Protein AF-A0A8S4GGP5-F1 (afdb_monomer_lite)

pLDDT: mean 79.77, std 17.56, range [39.66, 96.06]

Structure (mmCIF, N/CA/C/O backbone):
data_AF-A0A8S4GGP5-F1
#
_entry.id   AF-A0A8S4GGP5-F1
#
loop_
_atom_site.group_PDB
_atom_site.id
_atom_site.type_symbol
_atom_site.label_atom_id
_atom_site.label_alt_id
_atom_site.label_comp_id
_atom_site.label_asym_id
_atom_site.label_entity_id
_atom_site.label_seq_id
_atom_site.pdbx_PDB_ins_code
_atom_site.Cartn_x
_atom_site.Cartn_y
_atom_site.Cartn_z
_atom_site.occupancy
_atom_site.B_iso_or_equiv
_atom_site.auth_seq_id
_atom_site.auth_comp_id
_atom_site.auth_asym_id
_atom_site.auth_atom_id
_atom_site.pdbx_PDB_model_num
ATOM 1 N N . VAL A 1 1 ? 5.590 13.255 13.746 1.00 53.84 1 VAL A N 1
ATOM 2 C CA . VAL A 1 1 ? 5.238 13.655 12.352 1.00 53.84 1 VAL A CA 1
ATOM 3 C C . VAL A 1 1 ? 6.214 13.129 11.286 1.00 53.84 1 VAL A C 1
ATOM 5 O O . VAL A 1 1 ? 5.769 12.864 10.169 1.00 53.84 1 VAL A O 1
ATOM 8 N N . ALA A 1 2 ? 7.505 12.934 11.601 1.00 72.88 2 ALA A N 1
ATOM 9 C CA . ALA A 1 2 ? 8.509 12.373 10.678 1.00 72.88 2 ALA A CA 1
ATOM 10 C C . ALA A 1 2 ? 8.428 10.843 10.472 1.00 72.88 2 ALA A C 1
ATOM 12 O O . ALA A 1 2 ? 9.103 10.301 9.606 1.00 72.88 2 ALA A O 1
ATOM 13 N N . SER A 1 3 ? 7.599 10.141 11.247 1.00 81.06 3 SER A N 1
ATOM 14 C CA . SER A 1 3 ? 7.448 8.681 11.186 1.00 81.06 3 SER A CA 1
ATOM 15 C C . SER A 1 3 ? 6.669 8.170 9.967 1.00 81.06 3 SER A C 1
ATOM 17 O O . SER A 1 3 ? 6.687 6.972 9.709 1.00 81.06 3 SER A O 1
ATOM 19 N N . LEU A 1 4 ? 5.981 9.045 9.220 1.00 84.19 4 LEU A N 1
ATOM 20 C CA . LEU A 1 4 ? 5.123 8.664 8.094 1.00 84.19 4 LEU A CA 1
ATOM 21 C C . LEU A 1 4 ? 5.555 9.346 6.799 1.00 84.19 4 LEU A C 1
ATOM 23 O O . LEU A 1 4 ? 5.782 10.560 6.765 1.00 84.19 4 LEU A O 1
ATOM 27 N N . THR A 1 5 ? 5.576 8.567 5.719 1.00 86.62 5 THR A N 1
ATOM 28 C CA . THR A 1 5 ? 5.832 9.070 4.366 1.00 86.62 5 THR A CA 1
ATOM 29 C C . THR A 1 5 ? 4.664 9.923 3.855 1.00 86.62 5 THR A C 1
ATOM 31 O O . THR A 1 5 ? 3.535 9.834 4.347 1.00 86.62 5 THR A O 1
ATOM 34 N N . LYS A 1 6 ? 4.918 10.755 2.835 1.00 87.75 6 LYS A N 1
ATOM 35 C CA . LYS A 1 6 ? 3.873 11.577 2.198 1.00 87.75 6 LYS A CA 1
ATOM 36 C C . LYS A 1 6 ? 2.748 10.717 1.601 1.00 87.75 6 LYS A C 1
ATOM 38 O O . LYS A 1 6 ? 1.581 11.073 1.743 1.00 87.75 6 LYS A O 1
ATOM 43 N N . SER A 1 7 ? 3.083 9.574 0.995 1.00 86.31 7 SER A N 1
ATOM 44 C CA . SER A 1 7 ? 2.094 8.648 0.429 1.00 86.31 7 SER A CA 1
ATOM 45 C C . SER A 1 7 ? 1.208 8.036 1.514 1.00 86.31 7 SER A C 1
ATOM 47 O O . SER A 1 7 ? -0.014 8.063 1.377 1.00 86.31 7 SER A O 1
ATOM 49 N N . THR A 1 8 ? 1.786 7.587 2.635 1.00 88.00 8 THR A N 1
ATOM 50 C CA . THR A 1 8 ? 1.011 7.052 3.768 1.00 88.00 8 THR A CA 1
ATOM 51 C C . THR A 1 8 ? 0.068 8.102 4.355 1.00 88.00 8 THR A C 1
ATOM 53 O O . THR A 1 8 ? -1.092 7.801 4.616 1.00 88.00 8 THR A O 1
ATOM 56 N N . LYS A 1 9 ? 0.520 9.357 4.506 1.00 89.69 9 LYS A N 1
ATOM 57 C CA . LYS A 1 9 ? -0.342 10.459 4.973 1.00 89.69 9 LYS A CA 1
ATOM 58 C C . LYS A 1 9 ? -1.534 10.682 4.042 1.00 89.69 9 LYS A C 1
ATOM 60 O O . LYS A 1 9 ? -2.653 10.828 4.518 1.00 89.69 9 LYS A O 1
ATOM 65 N N . SER A 1 10 ? -1.309 10.662 2.728 1.00 89.25 10 SER A N 1
ATOM 66 C CA . SER A 1 10 ? -2.384 10.800 1.738 1.00 89.25 10 SER A CA 1
ATOM 67 C C . SER A 1 10 ? -3.417 9.667 1.842 1.00 89.25 10 SER A C 1
ATOM 69 O O . SER A 1 10 ? -4.624 9.912 1.900 1.00 89.25 10 SER A O 1
ATOM 71 N N . GLN A 1 11 ? -2.947 8.422 1.970 1.00 89.44 11 GLN A N 1
ATOM 72 C CA . GLN A 1 11 ? -3.817 7.255 2.131 1.00 89.44 11 GLN A CA 1
ATOM 73 C C . GLN A 1 11 ? -4.630 7.316 3.434 1.00 89.44 11 GLN A C 1
ATOM 75 O O . GLN A 1 11 ? -5.834 7.044 3.444 1.00 89.44 11 GLN A O 1
ATOM 80 N N . TYR A 1 12 ? -3.993 7.727 4.533 1.00 93.06 12 TYR A N 1
ATOM 81 C CA . TYR A 1 12 ? -4.653 7.849 5.831 1.00 93.06 12 TYR A CA 1
ATOM 82 C C . TYR A 1 12 ? -5.654 8.999 5.854 1.00 93.06 12 TYR A C 1
ATOM 84 O O . TYR A 1 12 ? -6.740 8.823 6.391 1.00 93.06 12 TYR A O 1
ATOM 92 N N . ASN A 1 13 ? -5.364 10.129 5.207 1.00 93.19 13 ASN A N 1
ATOM 93 C CA . ASN A 1 13 ? -6.302 11.250 5.116 1.00 93.19 13 ASN A CA 1
ATOM 94 C C . ASN A 1 13 ? -7.651 10.831 4.522 1.00 93.19 13 ASN A C 1
ATOM 96 O O . ASN A 1 13 ? -8.694 11.235 5.027 1.00 93.19 13 ASN A O 1
ATOM 100 N N . THR A 1 14 ? -7.645 9.991 3.485 1.00 92.81 14 THR A N 1
ATOM 101 C CA . THR A 1 14 ? -8.887 9.463 2.895 1.00 92.81 14 THR A CA 1
ATOM 102 C C . THR A 1 14 ? -9.669 8.633 3.912 1.00 92.81 14 THR A C 1
ATOM 104 O O . THR A 1 14 ? -10.871 8.823 4.087 1.00 92.81 14 THR A O 1
ATOM 107 N N . SER A 1 15 ? -8.967 7.764 4.640 1.00 93.38 15 SER A N 1
ATOM 108 C CA . SER A 1 15 ? -9.564 6.912 5.670 1.00 93.38 15 SER A CA 1
ATOM 109 C C . SER A 1 15 ? -10.142 7.715 6.837 1.00 93.38 15 SER A C 1
ATOM 111 O O . SER A 1 15 ? -11.245 7.433 7.297 1.00 93.38 15 SER A O 1
ATOM 113 N N . LEU A 1 16 ? -9.413 8.734 7.295 1.00 93.94 16 LEU A N 1
ATOM 114 C CA . LEU A 1 16 ? -9.808 9.588 8.411 1.00 93.94 16 LEU A CA 1
ATOM 115 C C . LEU A 1 16 ? -10.989 10.494 8.062 1.00 93.94 16 LEU A C 1
ATOM 117 O O . LEU A 1 16 ? -11.845 10.701 8.913 1.00 93.94 16 LEU A O 1
ATOM 121 N N . LYS A 1 17 ? -11.087 10.986 6.820 1.00 95.00 17 LYS A N 1
ATOM 122 C CA . LYS A 1 17 ? -12.265 11.739 6.355 1.00 95.00 17 LYS A CA 1
ATOM 123 C C . LYS A 1 17 ? -13.537 10.891 6.395 1.00 95.00 17 LYS A C 1
ATOM 125 O O . LYS A 1 17 ? -14.574 11.366 6.841 1.00 95.00 17 LYS A O 1
ATOM 130 N N . GLN A 1 18 ? -13.459 9.633 5.965 1.00 94.06 18 GLN A N 1
ATOM 131 C CA . GLN A 1 18 ? -14.606 8.723 6.032 1.00 94.06 18 GLN A CA 1
ATOM 132 C C . GLN A 1 18 ? -15.001 8.410 7.478 1.00 94.06 18 GLN A C 1
ATOM 134 O O . GLN A 1 18 ? -16.184 8.448 7.807 1.00 94.06 18 GLN A O 1
ATOM 139 N N . TRP A 1 19 ? -14.015 8.170 8.347 1.00 94.81 19 TRP A N 1
ATOM 140 C CA . TRP A 1 19 ? -14.263 7.982 9.776 1.00 94.81 19 TRP A CA 1
ATOM 141 C C . TRP A 1 19 ? -14.892 9.224 10.419 1.00 94.81 19 TRP A C 1
ATOM 143 O O . TRP A 1 19 ? -15.858 9.105 11.163 1.00 94.81 19 TRP A O 1
ATOM 153 N N . TRP A 1 20 ? -14.409 10.420 10.076 1.00 94.56 20 TRP A N 1
ATOM 154 C CA . TRP A 1 20 ? -14.977 11.682 10.551 1.00 94.56 20 TRP A CA 1
ATOM 155 C C . TRP A 1 20 ? -16.458 11.811 10.185 1.00 94.56 20 TRP A C 1
ATOM 157 O O . TRP A 1 20 ? -17.286 12.069 11.054 1.00 94.56 20 TRP A O 1
ATOM 167 N N . ASN A 1 21 ? -16.808 11.552 8.924 1.00 95.06 21 ASN A N 1
ATOM 168 C CA . ASN A 1 21 ? -18.200 11.596 8.476 1.00 95.06 21 ASN A CA 1
ATOM 169 C C . ASN A 1 21 ? -19.075 10.592 9.242 1.00 95.06 21 ASN A C 1
ATOM 171 O O . ASN A 1 21 ? -20.173 10.936 9.673 1.00 95.06 21 ASN A O 1
ATOM 175 N N . TYR A 1 22 ? -18.573 9.375 9.470 1.00 94.94 22 TYR A N 1
ATOM 176 C CA . TYR A 1 22 ? -19.263 8.377 10.286 1.00 94.94 22 TYR A CA 1
ATOM 177 C C . TYR A 1 22 ? -19.470 8.850 11.733 1.00 94.94 22 TYR A C 1
ATOM 179 O O . TYR A 1 22 ? -20.559 8.687 12.285 1.00 94.94 22 TYR A O 1
ATOM 187 N N . CYS A 1 23 ? -18.449 9.460 12.343 1.00 93.31 23 CYS A N 1
ATOM 188 C CA . CYS A 1 23 ? -18.528 10.020 13.690 1.00 93.31 23 CYS A CA 1
ATOM 189 C C . CYS A 1 23 ? -19.591 11.116 13.796 1.00 93.31 23 CYS A C 1
ATOM 191 O O . CYS A 1 23 ? -20.365 11.102 14.752 1.00 93.31 23 CYS A O 1
ATOM 193 N N . CYS A 1 24 ? -19.660 12.020 12.813 1.00 93.44 24 CYS A N 1
ATOM 194 C CA . CYS A 1 24 ? -20.667 13.079 12.767 1.00 93.44 24 CYS A CA 1
ATOM 195 C C . CYS A 1 24 ? -22.091 12.523 12.650 1.00 93.44 24 CYS A C 1
ATOM 197 O O . CYS A 1 24 ? -22.986 13.014 13.327 1.00 93.44 24 CYS A O 1
ATOM 199 N N . LEU A 1 25 ? -22.303 11.492 11.828 1.00 93.75 25 LEU A N 1
ATOM 200 C CA . LEU A 1 25 ? -23.630 10.901 11.627 1.00 93.75 25 LEU A CA 1
ATOM 201 C C . LEU A 1 25 ? -24.127 10.109 12.844 1.00 93.75 25 LEU A C 1
ATOM 203 O O . LEU A 1 25 ? -25.320 10.106 13.127 1.00 93.75 25 LEU A O 1
ATOM 207 N N . ASN A 1 26 ? -23.224 9.445 13.568 1.00 91.62 26 ASN A N 1
ATOM 208 C CA . ASN A 1 26 ? -23.577 8.543 14.670 1.00 91.62 26 ASN A CA 1
ATOM 209 C C . ASN A 1 26 ? -23.294 9.133 16.063 1.00 91.62 26 ASN A C 1
ATOM 211 O O . ASN A 1 26 ? -23.374 8.412 17.056 1.00 91.62 26 ASN A O 1
ATOM 215 N N . ASN A 1 27 ? -22.928 10.419 16.148 1.00 89.56 27 ASN A N 1
ATOM 216 C CA . ASN A 1 27 ? -22.537 11.104 17.388 1.00 89.56 27 ASN A CA 1
ATOM 217 C C . ASN A 1 27 ? -21.459 10.349 18.194 1.00 89.56 27 ASN A C 1
ATOM 219 O O . ASN A 1 27 ? -21.527 10.225 19.419 1.00 89.56 27 ASN A O 1
ATOM 223 N N . VAL A 1 28 ? -20.441 9.830 17.501 1.00 90.00 28 VAL A N 1
ATOM 224 C CA . VAL A 1 28 ? -19.317 9.099 18.110 1.00 90.00 28 VAL A CA 1
ATOM 225 C C . VAL A 1 28 ? -18.106 10.018 18.240 1.00 90.00 28 VAL A C 1
ATOM 227 O O . VAL A 1 28 ? -17.792 10.787 17.335 1.00 90.00 28 VAL A O 1
ATOM 230 N N . ASN A 1 29 ? -17.375 9.914 19.352 1.00 88.75 29 ASN A N 1
ATOM 231 C CA . ASN A 1 29 ? -16.137 10.667 19.531 1.00 88.75 29 ASN A CA 1
ATOM 232 C C . ASN A 1 29 ? -15.050 10.182 18.554 1.00 88.75 29 ASN A C 1
ATOM 234 O O . ASN A 1 29 ? -14.744 8.992 18.486 1.00 88.75 29 ASN A O 1
ATOM 238 N N . PHE A 1 30 ? -14.436 11.121 17.837 1.00 89.31 30 PHE A N 1
ATOM 239 C CA . PHE A 1 30 ? -13.426 10.831 16.822 1.00 89.31 30 PHE A CA 1
ATOM 240 C C . PHE A 1 30 ? -12.121 10.240 17.388 1.00 89.31 30 PHE A C 1
ATOM 242 O O . PHE A 1 30 ? -11.531 9.357 16.766 1.00 89.31 30 PHE A O 1
ATOM 249 N N . TYR A 1 31 ? -11.685 10.700 18.567 1.00 87.94 31 TYR A N 1
ATOM 250 C CA . TYR A 1 31 ? -10.411 10.317 19.195 1.00 87.94 31 TYR A CA 1
ATOM 251 C C . TYR A 1 31 ? -10.572 9.197 20.229 1.00 87.94 31 TYR A C 1
ATOM 253 O O . TYR A 1 31 ? -9.701 8.333 20.368 1.00 87.94 31 TYR A O 1
ATOM 261 N N . ASN A 1 32 ? -11.696 9.185 20.949 1.00 89.62 32 ASN A N 1
ATOM 262 C CA . ASN A 1 32 ? -12.041 8.125 21.891 1.00 89.62 32 ASN A CA 1
ATOM 263 C C . ASN A 1 32 ? -12.881 7.046 21.196 1.00 89.62 32 ASN A C 1
ATOM 265 O O . ASN A 1 32 ? -14.102 6.964 21.351 1.00 89.62 32 ASN A O 1
ATOM 269 N N . VAL A 1 33 ? -12.198 6.235 20.392 1.00 88.88 33 VAL A N 1
ATOM 270 C CA . VAL A 1 33 ? -12.819 5.206 19.558 1.00 88.88 33 VAL A CA 1
ATOM 271 C C . VAL A 1 33 ? -13.228 4.007 20.413 1.00 88.88 33 VAL A C 1
ATOM 273 O O . VAL A 1 33 ? -12.384 3.326 21.002 1.00 88.88 33 VAL A O 1
ATOM 276 N N . LYS A 1 34 ? -14.533 3.718 20.445 1.00 90.75 34 LYS A N 1
ATOM 277 C CA . LYS A 1 34 ? -15.078 2.464 20.982 1.00 90.75 34 LYS A CA 1
ATOM 278 C C . LYS A 1 34 ? -14.958 1.360 19.932 1.00 90.75 34 LYS A C 1
ATOM 280 O O . LYS A 1 34 ? -15.241 1.583 18.757 1.00 90.75 34 LYS A O 1
ATOM 285 N N . ILE A 1 35 ? -14.597 0.152 20.367 1.00 91.75 35 ILE A N 1
ATOM 286 C CA . ILE A 1 35 ? -14.426 -0.999 19.466 1.00 91.75 35 ILE A CA 1
ATOM 287 C C . ILE A 1 35 ? -15.725 -1.353 18.735 1.00 91.75 35 ILE A C 1
ATOM 289 O O . ILE A 1 35 ? -15.668 -1.662 17.552 1.00 91.75 35 ILE A O 1
ATOM 293 N N . SER A 1 36 ? -16.886 -1.263 19.393 1.00 92.25 36 SER A N 1
ATOM 294 C CA . SER A 1 36 ? -18.186 -1.493 18.744 1.00 92.25 36 SER A CA 1
ATOM 295 C C . SER A 1 36 ? -18.409 -0.535 17.574 1.00 92.25 36 SER A C 1
ATOM 297 O O . SER A 1 36 ? -18.563 -0.981 16.446 1.00 92.25 36 SER A O 1
ATOM 299 N N . SER A 1 37 ? -18.285 0.773 17.812 1.00 92.62 37 SER A N 1
ATOM 300 C CA . SER A 1 37 ? -18.472 1.797 16.779 1.00 92.62 37 SER A CA 1
ATOM 301 C C . SER A 1 37 ? -17.487 1.657 15.615 1.00 92.62 37 SER A C 1
ATOM 303 O O . SER A 1 37 ? -17.844 1.932 14.473 1.00 92.62 37 SER A O 1
ATOM 305 N N . LEU A 1 38 ? -16.252 1.226 15.891 1.00 93.69 38 LEU A N 1
ATOM 306 C CA . LEU A 1 38 ? -15.268 0.935 14.850 1.00 93.69 38 LEU A CA 1
ATOM 307 C C . LEU A 1 38 ? -15.660 -0.290 14.015 1.00 93.69 38 LEU A C 1
ATOM 3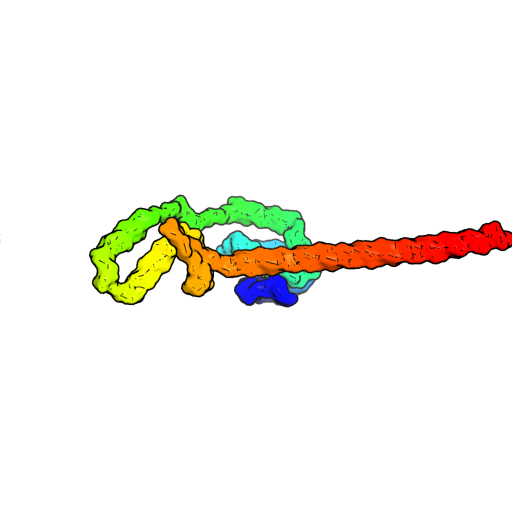09 O O . LEU A 1 38 ? -15.510 -0.267 12.797 1.00 93.69 38 LEU A O 1
ATOM 313 N N . LEU A 1 39 ? -16.138 -1.360 14.654 1.00 95.06 39 LEU A N 1
ATOM 314 C CA . LEU A 1 39 ? -16.607 -2.558 13.959 1.00 95.06 39 LEU A CA 1
ATOM 315 C C . LEU A 1 39 ? -17.831 -2.258 13.094 1.00 95.06 39 LEU A C 1
ATOM 317 O O . LEU A 1 39 ? -17.887 -2.732 11.962 1.00 95.06 39 LEU A O 1
ATOM 321 N N . ASP A 1 40 ? -18.758 -1.437 13.581 1.00 95.88 40 ASP A N 1
ATOM 322 C CA . ASP A 1 40 ? -19.939 -1.009 12.829 1.00 95.88 40 ASP A CA 1
ATOM 323 C C . ASP A 1 40 ? -19.533 -0.226 11.573 1.00 95.88 40 ASP A C 1
ATOM 325 O O . ASP A 1 40 ? -19.945 -0.564 10.463 1.00 95.88 40 ASP A O 1
ATOM 329 N N . PHE A 1 41 ? -18.622 0.741 11.713 1.00 95.56 41 PHE A N 1
ATOM 330 C CA . PHE A 1 41 ? -18.053 1.471 10.578 1.00 95.56 41 PHE A CA 1
ATOM 331 C C . PHE A 1 41 ? -17.341 0.553 9.577 1.00 95.56 41 PHE A C 1
ATOM 333 O O . PHE A 1 41 ? -17.599 0.621 8.376 1.00 95.56 41 PHE A O 1
ATOM 340 N N . LEU A 1 42 ? -16.469 -0.345 10.048 1.00 95.50 42 LEU A N 1
ATOM 341 C CA . LEU A 1 42 ? -15.774 -1.289 9.167 1.00 95.50 42 LEU A CA 1
ATOM 342 C C . LEU A 1 42 ? -16.750 -2.245 8.470 1.00 95.50 42 LEU A C 1
ATOM 344 O O . LEU A 1 42 ? -16.510 -2.638 7.328 1.00 95.50 42 LEU A O 1
ATOM 348 N N . THR A 1 43 ? -17.855 -2.595 9.128 1.00 95.94 43 THR A N 1
ATOM 349 C CA . THR A 1 43 ? -18.930 -3.404 8.545 1.00 95.94 43 THR A CA 1
ATOM 350 C C . THR A 1 43 ? -19.652 -2.636 7.441 1.00 95.94 43 THR A C 1
ATOM 352 O O . THR A 1 43 ? -19.846 -3.193 6.361 1.00 95.94 43 THR A O 1
ATOM 355 N N . GLN A 1 44 ? -19.956 -1.349 7.641 1.00 96.06 44 GLN A N 1
ATOM 356 C CA . GLN A 1 44 ? -20.517 -0.488 6.592 1.00 96.06 44 GLN A CA 1
ATOM 357 C C . GLN A 1 44 ? -19.571 -0.377 5.389 1.00 96.06 44 GLN A C 1
ATOM 359 O O . GLN A 1 44 ? -19.992 -0.582 4.251 1.00 96.06 44 GLN A O 1
ATOM 364 N N . CYS A 1 45 ? -18.273 -0.153 5.621 1.00 94.75 45 CYS A N 1
ATOM 365 C CA . CYS A 1 45 ? -17.275 -0.132 4.549 1.00 94.75 45 CYS A CA 1
ATOM 366 C C . CYS A 1 45 ? -17.176 -1.481 3.817 1.00 94.75 45 CYS A C 1
ATOM 368 O O . CYS A 1 45 ? -16.974 -1.528 2.603 1.00 94.75 45 CYS A O 1
ATOM 370 N N . TYR A 1 46 ? -17.298 -2.600 4.532 1.00 94.94 46 TYR A N 1
ATOM 371 C CA . TYR A 1 46 ? -17.289 -3.931 3.926 1.00 94.94 46 TYR A CA 1
ATOM 372 C C . TYR A 1 46 ? -18.526 -4.170 3.045 1.00 94.94 46 TYR A C 1
ATOM 374 O O . TYR A 1 46 ? -18.405 -4.686 1.925 1.00 94.94 46 TYR A O 1
ATOM 382 N N . GLN A 1 47 ? -19.703 -3.763 3.529 1.00 94.25 47 GLN A N 1
ATOM 383 C CA . GLN A 1 47 ? -20.967 -3.828 2.792 1.00 94.25 47 GLN A CA 1
ATOM 384 C C . GLN A 1 47 ? -20.940 -2.936 1.546 1.00 94.25 47 GLN A C 1
ATOM 386 O O . GLN A 1 47 ? -21.413 -3.359 0.496 1.00 94.25 47 GLN A O 1
ATOM 391 N N . SER A 1 48 ? -20.281 -1.775 1.612 1.00 93.31 48 SER A N 1
ATOM 392 C CA . SER A 1 48 ? -20.061 -0.892 0.460 1.00 93.31 48 SER A CA 1
ATOM 393 C C . SER A 1 48 ? -19.036 -1.426 -0.557 1.00 93.31 48 SER A C 1
ATOM 395 O O . SER A 1 48 ? -18.674 -0.716 -1.492 1.00 93.31 48 SER A O 1
ATOM 397 N N . GLY A 1 49 ? -18.518 -2.645 -0.371 1.00 92.62 49 GLY A N 1
ATOM 398 C CA . GLY A 1 49 ? -17.602 -3.298 -1.310 1.00 92.62 49 GLY A CA 1
ATOM 399 C C . GLY A 1 49 ? -16.115 -3.050 -1.053 1.00 92.62 49 GLY A C 1
ATOM 400 O O . GLY A 1 49 ? -15.290 -3.390 -1.901 1.00 92.62 49 GLY A O 1
ATOM 401 N N . SER A 1 50 ? -15.729 -2.493 0.100 1.00 92.31 50 SER A N 1
ATOM 402 C CA . SER A 1 50 ? -14.311 -2.264 0.402 1.00 92.31 50 SER A CA 1
ATOM 403 C C . SER A 1 50 ? -13.522 -3.572 0.476 1.00 92.31 50 SER A C 1
ATOM 405 O O . SER A 1 50 ? -13.949 -4.556 1.087 1.00 92.31 50 SER A O 1
ATOM 407 N N . SER A 1 51 ? -12.324 -3.566 -0.113 1.00 91.62 51 SER A N 1
ATOM 408 C CA . SER A 1 51 ? -11.398 -4.698 -0.041 1.00 91.62 51 SER A CA 1
ATOM 409 C C . SER A 1 51 ? -10.820 -4.873 1.369 1.00 91.62 51 SER A C 1
ATOM 411 O O . SER A 1 51 ? -10.741 -3.920 2.149 1.00 91.62 51 SER A O 1
ATOM 413 N N . TYR A 1 52 ? -10.316 -6.072 1.674 1.00 92.31 52 TYR A N 1
ATOM 414 C CA . TYR A 1 52 ? -9.597 -6.344 2.925 1.00 92.31 52 TYR A CA 1
ATOM 415 C C . TYR A 1 52 ? -8.436 -5.358 3.163 1.00 92.31 52 TYR A C 1
ATOM 417 O O . TYR A 1 52 ? -8.252 -4.861 4.274 1.00 92.31 52 TYR A O 1
ATOM 425 N N . GLY A 1 53 ? -7.671 -5.029 2.113 1.00 91.25 53 GLY A N 1
ATOM 426 C CA . GLY A 1 53 ? -6.556 -4.079 2.195 1.00 91.25 53 GLY A CA 1
ATOM 427 C C . GLY A 1 53 ? -7.007 -2.653 2.530 1.00 91.25 53 GLY A C 1
ATOM 428 O O . GLY A 1 53 ? -6.366 -1.969 3.334 1.00 91.25 53 GLY A O 1
ATOM 429 N N . SER A 1 54 ? -8.144 -2.226 1.974 1.00 92.56 54 SER A N 1
ATOM 430 C CA . SER A 1 54 ? -8.768 -0.937 2.291 1.00 92.56 54 SER A CA 1
ATOM 431 C C . SER A 1 54 ? -9.221 -0.897 3.751 1.00 92.56 54 SER A C 1
ATOM 433 O O . SER A 1 54 ? -8.843 0.012 4.485 1.00 92.56 54 SER A O 1
ATOM 435 N N . LEU A 1 55 ? -9.933 -1.929 4.217 1.00 94.31 55 LEU A N 1
ATOM 436 C CA . LEU A 1 55 ? -10.358 -2.052 5.618 1.00 94.31 55 LEU A CA 1
ATOM 437 C C . LEU A 1 55 ? -9.170 -2.016 6.585 1.00 94.31 55 LEU A C 1
ATOM 439 O O . LEU A 1 55 ? -9.221 -1.341 7.614 1.00 94.31 55 LEU A O 1
ATOM 443 N N . ASN A 1 56 ? -8.066 -2.685 6.244 1.00 92.62 56 ASN A N 1
ATOM 444 C CA . ASN A 1 56 ? -6.869 -2.673 7.080 1.00 92.62 56 ASN A CA 1
ATOM 445 C C . ASN A 1 56 ? -6.197 -1.286 7.112 1.00 92.62 56 ASN A C 1
ATOM 447 O O . ASN A 1 56 ? -5.629 -0.892 8.134 1.00 92.62 56 ASN A O 1
ATOM 451 N N . SER A 1 57 ? -6.305 -0.523 6.021 1.00 93.00 57 SER A N 1
ATOM 452 C CA . SER A 1 57 ? -5.843 0.867 5.946 1.00 93.00 57 SER A CA 1
ATOM 453 C C . SER A 1 57 ? -6.699 1.787 6.825 1.00 93.00 57 SER A C 1
ATOM 455 O O . SER A 1 57 ? -6.136 2.569 7.591 1.00 93.00 57 SER A O 1
ATOM 457 N N . HIS A 1 58 ? -8.031 1.628 6.814 1.00 93.94 58 HIS A N 1
ATOM 458 C CA . HIS A 1 58 ? -8.936 2.327 7.738 1.00 93.94 58 HIS A CA 1
ATOM 459 C C . HIS A 1 58 ? -8.584 2.036 9.195 1.00 93.94 58 HIS A C 1
ATOM 461 O O . HIS A 1 58 ? -8.344 2.961 9.969 1.00 93.94 58 HIS A O 1
ATOM 467 N N . ARG A 1 59 ? -8.458 0.751 9.552 1.00 93.00 59 ARG A N 1
ATOM 468 C CA . ARG A 1 59 ? -8.036 0.321 10.892 1.00 93.00 59 ARG A CA 1
ATOM 469 C C . ARG A 1 59 ? -6.726 0.981 11.319 1.00 93.00 59 ARG A C 1
ATOM 471 O O . ARG A 1 59 ? -6.638 1.485 12.433 1.00 93.00 59 ARG A O 1
ATOM 478 N N . SER A 1 60 ? -5.715 0.965 10.455 1.00 91.94 60 SER A N 1
ATOM 479 C CA . SER A 1 60 ? -4.385 1.489 10.786 1.00 91.94 60 SER A CA 1
ATOM 480 C C . SER A 1 60 ? -4.391 3.010 10.950 1.00 91.94 60 SER A C 1
ATOM 482 O O . SER A 1 60 ? -3.764 3.528 11.870 1.00 91.94 60 SER A O 1
ATOM 484 N N . ALA A 1 61 ? -5.131 3.723 10.097 1.00 92.56 61 ALA A N 1
ATOM 485 C CA . ALA A 1 61 ? -5.281 5.171 10.191 1.00 92.56 61 ALA A CA 1
ATOM 486 C C . ALA A 1 61 ? -6.014 5.586 11.475 1.00 92.56 61 ALA A C 1
ATOM 488 O O . ALA A 1 61 ? -5.564 6.491 12.172 1.00 92.56 61 ALA A O 1
ATOM 489 N N . ILE A 1 62 ? -7.105 4.896 11.819 1.00 92.50 62 ILE A N 1
ATOM 490 C CA . ILE A 1 62 ? -7.887 5.185 13.028 1.00 92.50 62 ILE A CA 1
ATOM 491 C C . ILE A 1 62 ? -7.090 4.809 14.284 1.00 92.50 62 ILE A C 1
ATOM 493 O O . ILE A 1 62 ? -7.041 5.587 15.230 1.00 92.50 62 ILE A O 1
ATOM 497 N N . SER A 1 63 ? -6.378 3.677 14.272 1.00 91.50 63 SER A N 1
ATOM 498 C CA . SER A 1 63 ? -5.501 3.269 15.381 1.00 91.50 63 SER A CA 1
ATOM 499 C C . SER A 1 63 ? -4.346 4.233 15.637 1.00 91.50 63 SER A C 1
ATOM 501 O O . SER A 1 63 ? -3.789 4.218 16.731 1.00 91.50 63 SER A O 1
ATOM 503 N N . LEU A 1 64 ? -3.952 5.030 14.642 1.00 89.81 64 LEU A N 1
ATOM 504 C CA . LEU A 1 64 ? -2.899 6.028 14.798 1.00 89.81 64 LEU A CA 1
ATOM 505 C C . LEU A 1 64 ? -3.381 7.261 15.578 1.00 89.81 64 LEU A C 1
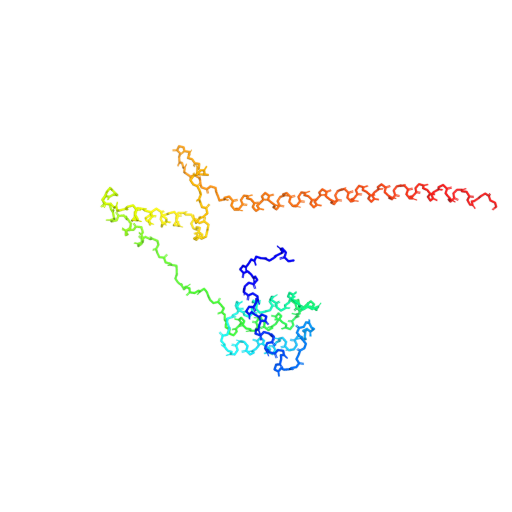ATOM 507 O O . LEU A 1 64 ? -2.586 7.871 16.287 1.00 89.81 64 LEU A O 1
ATOM 511 N N . ILE A 1 65 ? -4.646 7.652 15.409 1.00 89.38 65 ILE A N 1
ATOM 512 C CA . ILE A 1 65 ? -5.220 8.853 16.039 1.00 89.38 65 ILE A CA 1
ATOM 513 C C . ILE A 1 65 ? -5.967 8.550 17.339 1.00 89.38 65 ILE A C 1
ATOM 515 O O . ILE A 1 65 ? -6.255 9.464 18.111 1.00 89.38 65 ILE A O 1
ATOM 519 N N . SER A 1 66 ? -6.326 7.287 17.564 1.00 88.38 66 SER A N 1
ATOM 520 C CA . SER A 1 66 ? -7.075 6.873 18.738 1.00 88.38 66 SER A CA 1
ATOM 521 C C . SER A 1 66 ? -6.205 6.942 19.985 1.00 88.38 66 SER A C 1
ATOM 523 O O . SER A 1 66 ? -5.080 6.446 19.992 1.00 88.38 66 SER A O 1
ATOM 525 N N . VAL A 1 67 ? -6.769 7.463 21.072 1.00 85.31 67 VAL A N 1
ATOM 526 C CA . VAL A 1 67 ? -6.101 7.478 22.386 1.00 85.31 67 VAL A CA 1
ATOM 527 C C . VAL A 1 67 ? -5.947 6.055 22.944 1.00 85.31 67 VAL A C 1
ATOM 529 O O . VAL A 1 67 ? -4.988 5.747 23.647 1.00 85.31 67 VAL A O 1
ATOM 532 N N . ASN A 1 68 ? -6.871 5.164 22.583 1.00 79.81 68 ASN A N 1
ATOM 533 C CA . ASN A 1 68 ? -6.886 3.773 23.024 1.00 79.81 68 ASN A CA 1
ATOM 534 C C . ASN A 1 68 ? -6.053 2.888 22.082 1.00 79.81 68 ASN A C 1
ATOM 536 O O . ASN A 1 68 ? -6.059 3.083 20.867 1.00 79.81 68 ASN A O 1
ATOM 540 N N . ALA A 1 69 ? -5.413 1.844 22.614 1.00 76.69 69 ALA A N 1
ATOM 541 C CA . ALA A 1 69 ? -4.651 0.861 21.836 1.00 76.69 69 ALA A CA 1
ATOM 542 C C . ALA A 1 69 ? -5.556 -0.144 21.079 1.00 76.69 69 ALA A C 1
ATOM 544 O O . ALA A 1 69 ? -5.446 -1.360 21.238 1.00 76.69 69 ALA A O 1
ATOM 545 N N . ILE A 1 70 ? -6.457 0.359 20.230 1.00 83.94 70 ILE A N 1
ATOM 546 C CA . ILE A 1 70 ? -7.467 -0.429 19.496 1.00 83.94 70 ILE A CA 1
ATOM 547 C C . ILE A 1 70 ? -6.871 -1.427 18.496 1.00 83.94 70 ILE A C 1
ATOM 549 O O . ILE A 1 70 ? -7.510 -2.418 18.147 1.00 83.94 70 ILE A O 1
ATOM 553 N N . GLY A 1 71 ? -5.632 -1.207 18.047 1.00 76.31 71 GLY A N 1
ATOM 554 C CA . GLY A 1 71 ? -4.952 -2.088 17.102 1.00 76.31 71 GLY A CA 1
ATOM 555 C C . GLY A 1 71 ? -4.802 -3.533 17.594 1.00 76.31 71 GLY A C 1
ATOM 556 O O . GLY A 1 71 ? -4.788 -4.442 16.766 1.00 76.31 71 GLY A O 1
ATOM 557 N N . ASN A 1 72 ? -4.744 -3.771 18.908 1.00 81.00 72 ASN A N 1
ATOM 558 C CA . ASN A 1 72 ? -4.504 -5.102 19.478 1.00 81.00 72 ASN A CA 1
ATOM 559 C C . ASN A 1 72 ? -5.757 -5.839 19.967 1.00 81.00 72 ASN A C 1
ATOM 561 O O . ASN A 1 72 ? -5.631 -6.999 20.373 1.00 81.00 72 ASN A O 1
ATOM 565 N N . ASP A 1 73 ? -6.930 -5.215 19.870 1.00 90.00 73 ASP A N 1
ATOM 566 C CA . ASP A 1 73 ? -8.196 -5.769 20.348 1.00 90.00 73 ASP A CA 1
ATOM 567 C C . ASP A 1 73 ? -8.560 -7.103 19.664 1.00 90.00 73 ASP A C 1
ATOM 569 O O . ASP A 1 73 ? -8.420 -7.280 18.447 1.00 90.00 73 ASP A O 1
ATOM 573 N N . GLU A 1 74 ? -9.026 -8.067 20.459 1.00 92.38 74 GLU A N 1
ATOM 574 C CA . GLU A 1 74 ? -9.348 -9.416 19.992 1.00 92.38 74 GLU A CA 1
ATOM 575 C C . GLU A 1 74 ? -10.582 -9.453 19.081 1.00 92.38 74 GLU A C 1
ATOM 577 O O . GLU A 1 74 ? -10.592 -10.183 18.084 1.00 92.38 74 GLU A O 1
ATOM 582 N N . LYS A 1 75 ? -11.601 -8.628 19.351 1.00 93.62 75 LYS A N 1
ATOM 583 C CA . LYS A 1 75 ? -12.813 -8.553 18.523 1.00 93.62 75 LYS A CA 1
ATOM 584 C C . LYS A 1 75 ? -12.465 -8.042 17.134 1.00 93.62 75 LYS A C 1
ATOM 586 O O . LYS A 1 75 ? -12.942 -8.590 16.142 1.00 93.62 75 LYS A O 1
ATOM 591 N N . LEU A 1 76 ? -11.567 -7.060 17.051 1.00 93.19 76 LEU A N 1
ATOM 592 C CA . LEU A 1 76 ? -11.074 -6.540 15.778 1.00 93.19 76 LEU A CA 1
ATOM 593 C C . LEU A 1 76 ? -10.288 -7.605 14.999 1.00 93.19 76 LEU A C 1
ATOM 595 O O . LEU A 1 76 ? -10.528 -7.806 13.809 1.00 93.19 76 LEU A O 1
ATOM 599 N N . LYS A 1 77 ? -9.404 -8.361 15.662 1.00 92.94 77 LYS A N 1
ATOM 600 C CA . LYS A 1 77 ? -8.700 -9.498 15.036 1.00 92.94 77 LYS A CA 1
ATOM 601 C C . LYS A 1 77 ? -9.680 -10.553 14.511 1.00 92.94 77 LYS A C 1
ATOM 603 O O . LYS A 1 77 ? -9.531 -11.028 13.383 1.00 92.94 77 LYS A O 1
ATOM 608 N N . ARG A 1 78 ? -10.702 -10.898 15.300 1.00 94.62 78 ARG A N 1
ATOM 609 C CA . ARG A 1 78 ? -11.739 -11.868 14.920 1.00 94.62 78 ARG A CA 1
ATOM 610 C C . ARG A 1 78 ? -12.588 -11.371 13.749 1.00 94.62 78 ARG A C 1
ATOM 612 O O . ARG A 1 78 ? -12.869 -12.163 12.852 1.00 94.62 78 ARG A O 1
ATOM 619 N N . PHE A 1 79 ? -12.916 -10.080 13.709 1.00 94.94 79 PHE A N 1
ATOM 620 C CA . PHE A 1 79 ? -13.592 -9.445 12.575 1.00 94.94 79 PHE A CA 1
ATOM 621 C C . PHE A 1 79 ? -12.784 -9.596 11.284 1.00 94.94 79 PHE A C 1
ATOM 623 O O . PHE A 1 79 ? -13.298 -10.137 10.310 1.00 94.94 79 PHE A O 1
ATOM 630 N N . PHE A 1 80 ? -11.499 -9.223 11.280 1.00 94.25 80 PHE A N 1
ATOM 631 C CA . PHE A 1 80 ? -10.655 -9.358 10.085 1.00 94.25 80 PHE A CA 1
ATOM 632 C C . PHE A 1 80 ? -10.483 -10.821 9.651 1.00 94.25 80 PHE A C 1
ATOM 634 O O . PHE A 1 80 ? -10.501 -11.110 8.455 1.00 94.25 80 PHE A O 1
ATOM 641 N N . LYS A 1 81 ? -10.413 -11.769 10.596 1.00 94.25 81 LYS A N 1
ATOM 642 C CA . LYS A 1 81 ? -10.449 -13.207 10.278 1.00 94.25 81 LYS A CA 1
ATOM 643 C C . LYS A 1 81 ? -11.761 -13.607 9.588 1.00 94.25 81 LYS A C 1
ATOM 645 O O . LYS A 1 81 ? -11.733 -14.410 8.660 1.00 94.25 81 LYS A O 1
ATOM 650 N N . GLY A 1 82 ? -12.891 -13.048 10.022 1.00 95.00 82 GLY A N 1
ATOM 651 C CA . GLY A 1 82 ? -14.196 -13.222 9.381 1.00 95.00 82 GLY A CA 1
ATOM 652 C C . GLY A 1 82 ? -14.230 -12.650 7.964 1.00 95.00 82 GLY A C 1
ATOM 653 O O . GLY A 1 82 ? -14.553 -13.374 7.027 1.00 95.00 82 GLY A O 1
ATOM 654 N N . VAL A 1 83 ? -13.796 -11.397 7.790 1.00 94.56 83 VAL A N 1
ATOM 655 C CA . VAL A 1 83 ? -13.705 -10.735 6.477 1.00 94.56 83 VAL A CA 1
ATOM 656 C C . VAL A 1 83 ? -12.864 -11.561 5.506 1.00 94.56 83 VAL A C 1
ATOM 658 O O . VAL A 1 83 ? -13.292 -11.786 4.378 1.00 94.56 83 VAL A O 1
ATOM 661 N N . PHE A 1 84 ? -11.704 -12.060 5.947 1.00 92.88 84 PHE A N 1
ATOM 662 C CA . PHE A 1 84 ? -10.834 -12.895 5.118 1.00 92.88 84 PHE A CA 1
ATOM 663 C C . PHE A 1 84 ? -11.495 -14.220 4.720 1.00 92.88 84 PHE A C 1
ATOM 665 O O . PHE A 1 84 ? -11.358 -14.650 3.581 1.00 92.88 84 PHE A O 1
ATOM 672 N N . LYS A 1 85 ? -12.239 -14.865 5.627 1.00 93.69 85 LYS A N 1
ATOM 673 C CA . LYS A 1 85 ? -12.982 -16.092 5.298 1.00 93.69 85 LYS A CA 1
ATOM 674 C C . LYS A 1 85 ? -14.123 -15.844 4.312 1.00 93.69 85 LYS A C 1
ATOM 676 O O . LYS A 1 85 ? -14.356 -16.677 3.448 1.00 93.69 85 LYS A O 1
ATOM 681 N N . MET A 1 86 ? -14.834 -14.726 4.450 1.00 92.19 86 MET A N 1
ATOM 682 C CA . MET A 1 86 ? -15.970 -14.389 3.584 1.00 92.19 86 MET A CA 1
ATOM 683 C C . MET A 1 86 ? -15.528 -13.905 2.199 1.00 92.19 86 MET A C 1
ATOM 685 O O . MET A 1 86 ? -16.175 -14.204 1.202 1.00 92.19 86 MET A O 1
ATOM 689 N N . ARG A 1 87 ? -14.445 -13.124 2.134 1.00 89.00 87 ARG A N 1
ATOM 690 C CA . ARG A 1 87 ? -13.847 -12.612 0.896 1.00 89.00 87 ARG A CA 1
ATOM 691 C C . ARG A 1 87 ? -12.330 -12.809 0.955 1.00 89.00 87 ARG A C 1
ATOM 693 O O . ARG A 1 87 ? -11.610 -11.863 1.296 1.00 89.00 87 ARG A O 1
ATOM 700 N N . PRO A 1 88 ? -11.838 -14.021 0.653 1.00 86.12 88 PRO A N 1
ATOM 701 C CA . PRO A 1 88 ? -10.406 -14.276 0.591 1.00 86.12 88 PRO A CA 1
ATOM 702 C C . PRO A 1 88 ? -9.750 -13.358 -0.440 1.00 86.12 88 PRO A C 1
ATOM 704 O O . PRO A 1 88 ? -10.241 -13.173 -1.554 1.00 86.12 88 PRO A O 1
ATOM 707 N N . THR A 1 89 ? -8.630 -12.752 -0.056 1.00 80.81 89 THR A N 1
ATOM 708 C CA . THR A 1 89 ? -7.827 -11.946 -0.974 1.00 80.81 89 THR A CA 1
ATOM 709 C C . THR A 1 89 ? -6.976 -12.870 -1.824 1.00 80.81 89 THR A C 1
ATOM 711 O O . THR A 1 89 ? -5.945 -13.361 -1.361 1.00 80.81 89 THR A O 1
ATOM 714 N N . PHE A 1 90 ? -7.396 -13.101 -3.061 1.00 77.69 90 PHE A N 1
ATOM 715 C CA . PHE A 1 90 ? -6.563 -13.780 -4.042 1.00 77.69 90 PHE A CA 1
ATOM 716 C C . PHE A 1 90 ? -5.609 -12.791 -4.720 1.00 77.69 90 PHE A C 1
ATOM 718 O O . PHE A 1 90 ? -5.916 -11.594 -4.811 1.00 77.69 90 PHE A O 1
ATOM 725 N N . PRO A 1 91 ? -4.452 -13.265 -5.209 1.00 75.75 91 PRO A N 1
ATOM 726 C CA . PRO A 1 91 ? -3.656 -12.498 -6.151 1.00 75.75 91 PRO A CA 1
ATOM 727 C C . PRO A 1 91 ? -4.542 -12.055 -7.319 1.00 75.75 91 PRO A C 1
ATOM 729 O O . PRO A 1 91 ? -5.402 -12.805 -7.773 1.00 75.75 91 PRO A O 1
ATOM 732 N N . ARG A 1 92 ? -4.327 -10.835 -7.823 1.00 75.69 92 ARG A N 1
ATOM 733 C CA . ARG A 1 92 ? -5.096 -10.308 -8.964 1.00 75.69 92 ARG A CA 1
ATOM 734 C C . ARG A 1 92 ? -4.994 -11.208 -10.202 1.00 75.69 92 ARG A C 1
ATOM 736 O O . ARG A 1 92 ? -5.906 -11.213 -11.020 1.00 75.69 92 ARG A O 1
ATOM 743 N N . TYR A 1 93 ? -3.888 -11.937 -10.327 1.00 81.06 93 TYR A N 1
ATOM 744 C CA . TYR A 1 93 ? -3.603 -12.831 -11.438 1.00 81.06 93 TYR A CA 1
ATOM 745 C C . TYR A 1 93 ? -3.499 -14.264 -10.921 1.00 81.06 93 TYR A C 1
ATOM 747 O O . TYR A 1 93 ? -2.752 -14.534 -9.982 1.00 81.06 93 TYR A O 1
ATOM 755 N N . ASN A 1 94 ? -4.261 -15.167 -11.532 1.00 82.38 94 ASN A N 1
ATOM 756 C CA . ASN A 1 94 ? -4.201 -16.609 -11.283 1.00 82.38 94 ASN A CA 1
ATOM 757 C C . ASN A 1 94 ? -3.088 -17.299 -12.088 1.00 82.38 94 ASN A C 1
ATOM 759 O O . ASN A 1 94 ? -2.733 -18.433 -11.784 1.00 82.38 94 ASN A O 1
ATOM 763 N N . ILE A 1 95 ? -2.550 -16.613 -13.096 1.00 85.56 95 ILE A N 1
ATOM 764 C CA . ILE A 1 95 ? -1.471 -17.081 -13.957 1.00 85.56 95 ILE A CA 1
ATOM 765 C C . ILE A 1 95 ? -0.242 -16.193 -13.790 1.00 85.56 95 ILE A C 1
ATOM 767 O O . ILE A 1 95 ? -0.340 -14.969 -13.658 1.00 85.56 95 I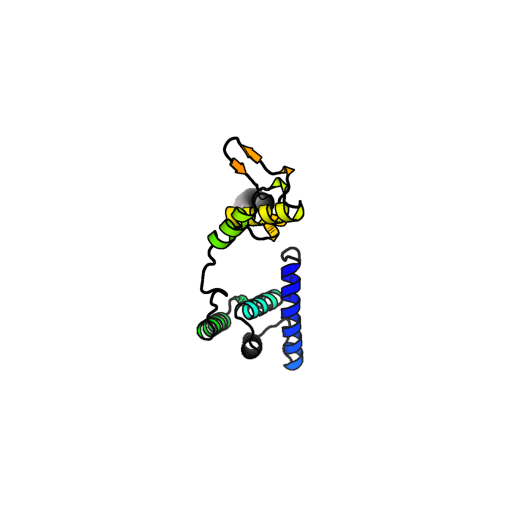LE A O 1
ATOM 771 N N . THR A 1 96 ? 0.930 -16.814 -13.818 1.00 82.81 96 THR A N 1
ATOM 772 C CA . THR A 1 96 ? 2.182 -16.113 -14.084 1.00 82.81 96 THR A CA 1
ATOM 773 C C . THR A 1 96 ? 2.278 -15.881 -15.584 1.00 82.81 96 THR A C 1
ATOM 775 O O . THR A 1 96 ? 2.062 -16.800 -16.370 1.00 82.81 96 THR A O 1
ATOM 778 N N . TRP A 1 97 ? 2.554 -14.647 -15.982 1.00 88.25 97 TRP A N 1
ATOM 779 C CA . TRP A 1 97 ? 2.766 -14.307 -17.385 1.00 88.25 97 TRP A CA 1
ATOM 780 C C . TRP A 1 97 ? 4.070 -14.954 -17.905 1.00 88.25 97 TRP A C 1
ATOM 782 O O . TRP A 1 97 ? 4.997 -15.161 -17.120 1.00 88.25 97 TRP A O 1
ATOM 792 N N . ASP A 1 98 ? 4.133 -15.285 -19.201 1.00 90.12 98 ASP A N 1
ATOM 793 C CA . ASP A 1 98 ? 5.306 -15.912 -19.832 1.00 90.12 98 ASP A CA 1
ATOM 794 C C . ASP A 1 98 ? 6.300 -14.850 -20.353 1.00 90.12 98 ASP A C 1
ATOM 796 O O . ASP A 1 98 ? 5.950 -14.091 -21.267 1.00 90.12 98 ASP A O 1
ATOM 800 N N . PRO A 1 99 ? 7.532 -14.777 -19.807 1.00 88.38 99 PRO A N 1
ATOM 801 C CA . PRO A 1 99 ? 8.551 -13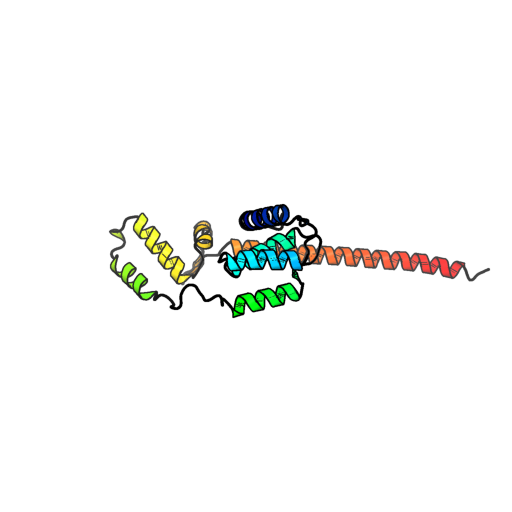.833 -20.255 1.00 88.38 99 PRO A CA 1
ATOM 802 C C . PRO A 1 99 ? 9.034 -14.054 -21.684 1.00 88.38 99 PRO A C 1
ATOM 804 O O . PRO A 1 99 ? 9.469 -13.085 -22.311 1.00 88.38 99 PRO A O 1
ATOM 807 N N . ASN A 1 100 ? 8.920 -15.271 -22.221 1.00 92.31 100 ASN A N 1
ATOM 808 C CA . ASN A 1 100 ? 9.427 -15.586 -23.554 1.00 92.31 100 ASN A CA 1
ATOM 809 C C . ASN A 1 100 ? 8.709 -14.786 -24.638 1.00 92.31 100 ASN A C 1
ATOM 811 O O . ASN A 1 100 ? 9.364 -14.246 -25.515 1.00 92.31 100 ASN A O 1
ATOM 815 N N . ILE A 1 101 ? 7.398 -14.561 -24.499 1.00 93.88 101 ILE A N 1
ATOM 816 C CA . ILE A 1 101 ? 6.610 -13.755 -25.447 1.00 93.88 101 ILE A CA 1
ATOM 817 C C . ILE A 1 101 ? 7.217 -12.353 -25.627 1.00 93.88 101 ILE A C 1
ATOM 819 O O . ILE A 1 101 ? 7.286 -11.818 -26.734 1.00 93.88 101 ILE A O 1
ATOM 823 N N . VAL A 1 102 ? 7.670 -11.743 -24.528 1.00 92.88 102 VAL A N 1
ATOM 824 C CA . VAL A 1 102 ? 8.295 -10.415 -24.563 1.00 92.88 102 VAL A CA 1
ATOM 825 C C . VAL A 1 102 ? 9.716 -10.501 -25.111 1.00 92.88 102 VAL A C 1
ATOM 827 O O . VAL A 1 102 ? 10.108 -9.639 -25.894 1.00 92.88 102 VAL A O 1
ATOM 830 N N . LEU A 1 103 ? 10.486 -11.523 -24.733 1.00 92.69 103 LEU A N 1
ATOM 831 C CA . LEU A 1 103 ? 11.844 -11.722 -25.246 1.00 92.69 103 LEU A CA 1
ATOM 832 C C . LEU A 1 103 ? 11.851 -11.958 -26.761 1.00 92.69 103 LEU A C 1
ATOM 834 O O . LEU A 1 103 ? 12.631 -11.315 -27.462 1.00 92.69 103 LEU A O 1
ATOM 838 N N . ASP A 1 104 ? 10.932 -12.774 -27.271 1.00 94.88 104 ASP A N 1
ATOM 839 C CA . ASP A 1 104 ? 10.759 -13.054 -28.696 1.00 94.88 104 ASP A CA 1
ATOM 840 C C . ASP A 1 104 ? 10.411 -11.773 -29.456 1.00 94.88 104 ASP A C 1
ATOM 842 O O . ASP A 1 104 ? 11.060 -11.436 -30.449 1.00 94.88 104 ASP A O 1
ATOM 846 N N . TYR A 1 105 ? 9.463 -10.984 -28.940 1.00 94.31 105 TYR A N 1
ATOM 847 C CA . TYR A 1 105 ? 9.132 -9.678 -29.511 1.00 94.31 105 TYR A CA 1
ATOM 848 C C . TYR A 1 105 ? 10.354 -8.748 -29.582 1.00 94.31 105 TYR A C 1
ATOM 850 O O . TYR A 1 105 ? 10.586 -8.111 -30.608 1.00 94.31 105 TYR A O 1
ATOM 858 N N . LEU A 1 106 ? 11.161 -8.678 -28.518 1.00 91.56 106 LEU A N 1
ATOM 859 C CA . LEU A 1 106 ? 12.364 -7.840 -28.487 1.00 91.56 106 LEU A CA 1
ATOM 860 C C . LEU A 1 106 ? 13.483 -8.366 -29.398 1.00 91.56 106 LEU A C 1
ATOM 862 O O . LEU A 1 106 ? 14.264 -7.560 -29.919 1.00 91.56 106 LEU A O 1
ATOM 866 N N . SER A 1 107 ? 13.566 -9.684 -29.591 1.00 90.88 107 SER A N 1
ATOM 867 C CA . SER A 1 107 ? 14.536 -10.327 -30.483 1.00 90.88 107 SER A CA 1
ATOM 868 C C . SER A 1 107 ? 14.265 -9.989 -31.953 1.00 90.88 107 SER A C 1
ATOM 870 O O . SER A 1 107 ? 15.194 -9.656 -32.687 1.00 90.88 107 SER A O 1
ATOM 872 N N . ASN A 1 108 ? 12.987 -9.919 -32.340 1.00 92.31 108 ASN A N 1
ATOM 873 C CA . ASN A 1 108 ? 12.547 -9.582 -33.696 1.00 92.31 108 ASN A CA 1
ATOM 874 C C . ASN A 1 108 ? 12.812 -8.118 -34.092 1.00 92.31 108 ASN A C 1
ATOM 876 O O . ASN A 1 108 ? 12.694 -7.769 -35.261 1.00 92.31 108 ASN A O 1
ATOM 880 N N . GLN A 1 109 ? 13.187 -7.249 -33.147 1.00 89.19 109 GLN A N 1
ATOM 881 C CA . GLN A 1 109 ? 13.530 -5.844 -33.417 1.00 89.19 109 GLN A CA 1
ATOM 882 C C . GLN A 1 109 ? 14.996 -5.637 -33.843 1.00 89.19 109 GLN A C 1
ATOM 884 O O . GLN A 1 109 ? 15.543 -4.551 -33.666 1.00 89.19 109 GLN A O 1
ATOM 889 N N . TYR A 1 110 ? 15.675 -6.674 -34.326 1.00 86.06 110 TYR A N 1
ATOM 890 C CA . TYR A 1 110 ? 17.025 -6.558 -34.880 1.00 86.06 110 TYR A CA 1
ATOM 891 C C . TYR A 1 110 ? 16.958 -6.094 -36.352 1.00 86.06 110 TYR A C 1
ATOM 893 O O . TYR A 1 110 ? 16.084 -6.576 -37.073 1.00 86.06 110 TYR A O 1
ATOM 901 N N . PRO A 1 111 ? 17.854 -5.209 -36.842 1.00 89.75 111 PRO A N 1
ATOM 902 C CA . PRO A 1 111 ? 19.048 -4.648 -36.198 1.00 89.75 111 PRO A CA 1
ATOM 903 C C . PRO A 1 111 ? 18.776 -3.422 -35.313 1.00 89.75 111 PRO A C 1
ATOM 905 O O . PRO A 1 111 ? 17.950 -2.568 -35.634 1.00 89.75 111 PRO A O 1
ATOM 908 N N . ASN A 1 112 ? 19.539 -3.297 -34.220 1.00 87.62 112 ASN A N 1
ATOM 909 C CA . ASN A 1 112 ? 19.386 -2.205 -33.247 1.00 87.62 112 ASN A CA 1
ATOM 910 C C . ASN A 1 112 ? 19.689 -0.815 -33.837 1.00 87.62 112 ASN A C 1
ATOM 912 O O . ASN A 1 112 ? 19.120 0.165 -33.368 1.00 87.62 112 ASN A O 1
ATOM 916 N N . ASP A 1 113 ? 20.532 -0.733 -34.869 1.00 89.25 113 ASP A N 1
ATOM 917 C CA . ASP A 1 113 ? 20.915 0.532 -35.514 1.00 89.25 113 ASP A CA 1
ATOM 918 C C . ASP A 1 113 ? 19.755 1.189 -36.276 1.00 89.25 113 ASP A C 1
ATOM 920 O O . ASP A 1 113 ? 19.766 2.390 -36.528 1.00 89.25 113 ASP A O 1
ATOM 924 N N . SER A 1 114 ? 18.730 0.404 -36.624 1.00 90.06 114 SER A N 1
ATOM 925 C CA . SER A 1 114 ? 17.523 0.896 -37.297 1.00 90.06 114 SER A CA 1
ATOM 926 C C . SER A 1 114 ? 16.478 1.476 -36.336 1.00 90.06 114 SER A C 1
ATOM 928 O O . SER A 1 114 ? 15.491 2.068 -36.776 1.00 90.06 114 SER A O 1
ATOM 930 N N . LEU A 1 115 ? 16.673 1.303 -35.024 1.00 91.44 115 LEU A N 1
ATOM 931 C CA . LEU A 1 115 ? 15.708 1.692 -34.004 1.00 91.44 115 LEU A CA 1
ATOM 932 C C . LEU A 1 115 ? 15.920 3.136 -33.549 1.00 91.44 115 LEU A C 1
ATOM 934 O O . LEU A 1 115 ? 17.042 3.616 -33.396 1.00 91.44 115 LEU A O 1
ATOM 938 N N . SER A 1 116 ? 14.822 3.821 -33.234 1.00 94.19 116 SER A N 1
ATOM 939 C CA . SER A 1 116 ? 14.898 5.143 -32.618 1.00 94.19 116 SER A CA 1
ATOM 940 C C . SER A 1 116 ? 15.443 5.063 -31.187 1.00 94.19 116 SER A C 1
ATOM 942 O O . SER A 1 116 ? 15.302 4.050 -30.492 1.00 94.19 116 SER A O 1
ATOM 944 N N . LEU A 1 117 ? 16.004 6.170 -30.690 1.00 93.00 117 LEU A N 1
ATOM 945 C CA . LEU A 1 117 ? 16.474 6.267 -29.303 1.00 93.00 117 LEU A CA 1
ATOM 946 C C . LEU A 1 117 ? 15.370 5.923 -28.287 1.00 93.00 117 LEU A C 1
ATOM 948 O O . LEU A 1 117 ? 15.636 5.314 -27.249 1.00 93.00 117 LEU A O 1
ATOM 952 N N . GLU A 1 118 ? 14.121 6.278 -28.591 1.00 93.94 118 GLU A N 1
ATOM 953 C CA . GLU A 1 118 ? 12.964 5.934 -27.765 1.00 93.94 118 GLU A CA 1
ATOM 954 C C . GLU A 1 118 ? 12.746 4.414 -27.706 1.00 93.94 118 GLU A C 1
ATOM 956 O O . GLU A 1 118 ? 12.546 3.855 -26.625 1.00 93.94 118 GLU A O 1
ATOM 961 N N . GLN A 1 119 ? 12.813 3.731 -28.852 1.00 91.50 119 GLN A N 1
ATOM 962 C CA . GLN A 1 119 ? 12.651 2.279 -28.939 1.00 91.50 119 GLN A CA 1
ATOM 963 C C . GLN A 1 119 ? 13.784 1.547 -28.211 1.00 91.50 119 GLN A C 1
ATOM 965 O O . GLN A 1 119 ? 13.512 0.644 -27.419 1.00 91.50 119 GLN A O 1
ATOM 970 N N . LEU A 1 120 ? 15.032 1.990 -28.392 1.00 91.56 120 LEU A N 1
ATOM 971 C CA . LEU A 1 120 ? 16.192 1.457 -27.673 1.00 91.56 120 LEU A CA 1
ATOM 972 C C . LEU A 1 120 ? 16.062 1.645 -26.158 1.00 91.56 120 LEU A C 1
ATOM 974 O O . LEU A 1 120 ? 16.316 0.715 -25.391 1.00 91.56 120 LEU A O 1
ATOM 978 N N . SER A 1 121 ? 15.596 2.816 -25.719 1.00 90.88 121 SER A N 1
ATOM 979 C CA . SER A 1 121 ? 15.372 3.103 -24.299 1.00 90.88 121 SER A CA 1
ATOM 980 C C . SER A 1 121 ? 14.305 2.183 -23.702 1.00 90.88 121 SER A C 1
ATOM 9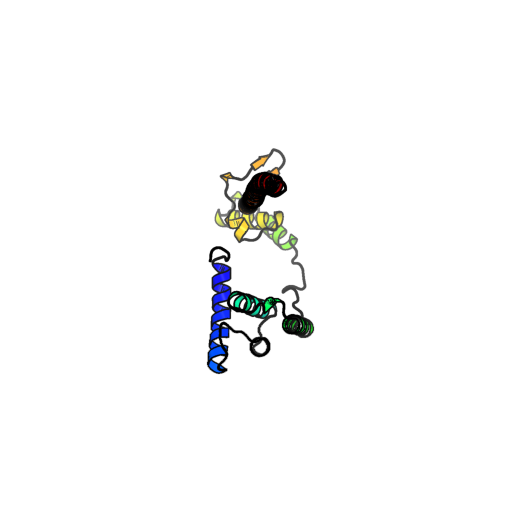82 O O . SER A 1 121 ? 14.517 1.602 -22.637 1.00 90.88 121 SER A O 1
ATOM 984 N N . LYS A 1 122 ? 13.177 1.984 -24.399 1.00 91.94 122 LYS A N 1
ATOM 985 C CA . LYS A 1 122 ? 12.122 1.050 -23.969 1.00 91.94 122 LYS A CA 1
ATOM 986 C C . LYS A 1 122 ? 12.638 -0.387 -23.909 1.00 91.94 122 LYS A C 1
ATOM 988 O O . LYS A 1 122 ? 12.432 -1.053 -22.898 1.00 91.94 122 LYS A O 1
ATOM 993 N N . LYS A 1 123 ? 13.350 -0.841 -24.946 1.00 90.88 123 LYS A N 1
ATOM 994 C CA . LYS A 1 123 ? 13.962 -2.178 -25.016 1.00 90.88 123 LYS A CA 1
ATOM 995 C C . LYS A 1 123 ? 14.919 -2.414 -23.845 1.00 90.88 123 LYS A C 1
ATOM 997 O O . LYS A 1 123 ? 14.798 -3.423 -23.156 1.00 90.88 123 LYS A O 1
ATOM 1002 N N . CYS A 1 124 ? 15.791 -1.451 -23.553 1.00 89.06 124 CYS A N 1
ATOM 1003 C CA . CYS A 1 124 ? 16.715 -1.504 -22.420 1.00 89.06 124 CYS A CA 1
ATOM 1004 C C . CYS A 1 124 ? 15.982 -1.579 -21.069 1.00 89.06 124 CYS A C 1
ATOM 1006 O O . CYS A 1 124 ? 16.259 -2.469 -20.267 1.00 89.06 124 CYS A O 1
ATOM 1008 N N . VAL A 1 125 ? 15.003 -0.699 -20.823 1.00 91.19 125 VAL A N 1
ATOM 1009 C CA . VAL A 1 125 ? 14.249 -0.679 -19.556 1.00 91.19 125 VAL A CA 1
ATOM 1010 C C . VAL A 1 125 ? 13.460 -1.972 -19.344 1.00 91.19 125 VAL A C 1
ATOM 1012 O O . VAL A 1 125 ? 13.419 -2.470 -18.220 1.00 91.19 125 VAL A O 1
ATOM 1015 N N . VAL A 1 126 ? 12.860 -2.536 -20.398 1.00 91.38 126 VAL A N 1
ATOM 1016 C CA . VAL A 1 126 ? 12.142 -3.816 -20.313 1.00 91.38 126 VAL A CA 1
ATOM 1017 C C . VAL A 1 126 ? 13.106 -4.948 -19.974 1.00 91.38 126 VAL A C 1
ATOM 1019 O O . VAL A 1 126 ? 12.866 -5.658 -19.002 1.00 91.38 126 VAL A O 1
ATOM 1022 N N . LEU A 1 127 ? 14.224 -5.084 -20.692 1.00 89.38 127 LEU A N 1
ATOM 1023 C CA . LEU A 1 127 ? 15.229 -6.114 -20.399 1.00 89.38 127 LEU A CA 1
ATOM 1024 C C . LEU A 1 127 ? 15.782 -5.984 -18.977 1.00 89.38 127 LEU A C 1
ATOM 1026 O O . LEU A 1 127 ? 15.907 -6.976 -18.264 1.00 89.38 127 LEU A O 1
ATOM 1030 N N . LEU A 1 128 ? 16.039 -4.756 -18.529 1.00 87.56 128 LEU A N 1
ATOM 1031 C CA . LEU A 1 128 ? 16.498 -4.482 -17.175 1.00 87.56 128 LEU A CA 1
ATOM 1032 C C . LEU A 1 128 ? 15.447 -4.861 -16.121 1.00 87.56 128 LEU A C 1
ATOM 1034 O O . LEU A 1 128 ? 15.791 -5.429 -15.082 1.00 87.56 128 LEU A O 1
ATOM 1038 N N . ALA A 1 129 ? 14.169 -4.576 -16.378 1.00 88.62 129 ALA A N 1
ATOM 1039 C CA . ALA A 1 129 ? 13.070 -4.972 -15.503 1.00 88.62 129 ALA A CA 1
ATOM 1040 C C . ALA A 1 129 ? 12.930 -6.500 -15.417 1.00 88.62 129 ALA A C 1
ATOM 1042 O O . ALA A 1 129 ? 12.715 -7.019 -14.324 1.00 88.62 129 ALA A O 1
ATOM 1043 N N . LEU A 1 130 ? 13.104 -7.213 -16.536 1.00 87.69 130 LEU A N 1
ATOM 1044 C CA . LEU A 1 130 ? 13.053 -8.678 -16.581 1.00 87.69 130 LEU A CA 1
ATOM 1045 C C . LEU A 1 130 ? 14.246 -9.325 -15.879 1.00 87.69 130 LEU A C 1
ATOM 1047 O O . LEU A 1 130 ? 14.056 -10.242 -15.088 1.00 87.69 130 LEU A O 1
ATOM 1051 N N . ALA A 1 131 ? 15.456 -8.818 -16.112 1.00 85.56 131 ALA A N 1
ATOM 1052 C CA . ALA A 1 131 ? 16.671 -9.364 -15.519 1.00 85.56 131 ALA A CA 1
ATOM 1053 C C . ALA A 1 131 ? 16.751 -9.128 -14.002 1.00 85.56 131 ALA A C 1
ATOM 1055 O O . ALA A 1 131 ? 17.246 -9.977 -13.267 1.00 85.56 131 ALA A O 1
ATOM 1056 N N . THR A 1 132 ? 16.274 -7.974 -13.520 1.00 83.44 132 THR A N 1
ATOM 1057 C CA . THR A 1 132 ? 16.413 -7.593 -12.102 1.00 83.44 132 THR A CA 1
ATOM 1058 C C . THR A 1 132 ? 15.157 -7.809 -11.259 1.00 83.44 132 THR A C 1
ATOM 1060 O O . THR A 1 132 ? 15.240 -7.817 -10.032 1.00 83.44 132 THR A O 1
ATOM 1063 N N . GLY A 1 133 ? 13.978 -7.932 -11.878 1.00 82.56 133 GLY A N 1
ATOM 1064 C CA . GLY A 1 133 ? 12.699 -8.035 -11.166 1.00 82.56 133 GLY A CA 1
ATOM 1065 C C . GLY A 1 133 ? 12.347 -6.798 -10.326 1.00 82.56 133 GLY A C 1
ATOM 1066 O O . GLY A 1 133 ? 11.512 -6.868 -9.420 1.00 82.56 133 GLY A O 1
ATOM 1067 N N . HIS A 1 134 ? 12.996 -5.655 -10.570 1.00 83.88 134 HIS A N 1
ATOM 1068 C CA . HIS A 1 134 ? 12.793 -4.445 -9.781 1.00 83.88 134 HIS A CA 1
ATOM 1069 C C . HIS A 1 134 ? 11.489 -3.716 -10.125 1.00 83.88 134 HIS A C 1
ATOM 1071 O O . HIS A 1 134 ? 10.997 -3.727 -11.252 1.00 83.88 134 HIS A O 1
ATOM 1077 N N . ARG A 1 135 ? 10.943 -2.994 -9.137 1.00 81.81 135 ARG A N 1
ATOM 1078 C CA . ARG A 1 135 ? 9.797 -2.097 -9.353 1.00 81.81 135 ARG A CA 1
ATOM 1079 C C . ARG A 1 135 ? 10.218 -0.882 -10.180 1.00 81.81 135 ARG A C 1
ATOM 1081 O O . ARG A 1 135 ? 11.340 -0.397 -10.060 1.00 81.81 135 ARG A O 1
ATOM 1088 N N . THR A 1 136 ? 9.272 -0.306 -10.915 1.00 86.81 136 THR A N 1
ATOM 1089 C CA . THR A 1 136 ? 9.474 0.901 -11.740 1.00 86.81 136 THR A CA 1
ATOM 1090 C C . THR A 1 136 ? 10.068 2.077 -10.965 1.00 86.81 136 THR A C 1
ATOM 1092 O O . THR A 1 136 ? 10.956 2.762 -11.463 1.00 86.81 136 THR A O 1
ATOM 1095 N N . GLN A 1 137 ? 9.644 2.276 -9.713 1.00 84.94 137 GLN A N 1
ATOM 1096 C CA . GLN A 1 137 ? 10.211 3.301 -8.830 1.00 84.94 137 GLN A CA 1
ATOM 1097 C C . GLN A 1 137 ? 11.713 3.099 -8.611 1.00 84.94 137 GLN A C 1
ATOM 1099 O O . GLN A 1 137 ? 12.477 4.057 -8.662 1.00 84.94 137 GLN A O 1
ATOM 1104 N N . THR A 1 138 ? 12.153 1.857 -8.411 1.00 84.38 138 THR A N 1
ATOM 1105 C CA . THR A 1 138 ? 13.570 1.531 -8.236 1.00 84.38 138 THR A CA 1
ATOM 1106 C C . THR A 1 138 ? 14.351 1.769 -9.523 1.00 84.38 138 THR A C 1
ATOM 1108 O O . THR A 1 138 ? 15.417 2.376 -9.471 1.00 84.38 138 THR A O 1
ATOM 1111 N N . LEU A 1 139 ? 13.794 1.371 -10.672 1.00 85.44 139 LEU A N 1
ATOM 1112 C CA . LEU A 1 139 ? 14.406 1.602 -11.983 1.00 85.44 139 LEU A CA 1
ATOM 1113 C C . LEU A 1 139 ? 14.592 3.101 -12.272 1.00 85.44 139 LEU A C 1
ATOM 1115 O O . LEU A 1 139 ? 15.656 3.507 -12.723 1.00 85.44 139 LEU A O 1
ATOM 1119 N N . SER A 1 140 ? 13.610 3.939 -11.916 1.00 86.31 140 SER A N 1
ATOM 1120 C CA . SER A 1 140 ? 13.691 5.401 -12.089 1.00 86.31 140 SER A CA 1
ATOM 1121 C C . SER A 1 140 ? 14.796 6.080 -11.271 1.00 86.31 140 SER A C 1
ATOM 1123 O O . SER A 1 140 ? 15.160 7.221 -11.544 1.00 86.31 140 SER A O 1
ATOM 1125 N N . LEU A 1 141 ? 15.329 5.395 -10.257 1.00 86.12 141 LEU A N 1
ATOM 1126 C CA . LEU A 1 141 ? 16.349 5.925 -9.352 1.00 86.12 141 LEU A CA 1
ATOM 1127 C C . LEU A 1 141 ? 17.764 5.451 -9.707 1.00 86.12 141 LEU A C 1
ATOM 1129 O O . LEU A 1 141 ? 18.725 5.841 -9.036 1.00 86.12 141 LEU A O 1
ATOM 1133 N N . ILE A 1 142 ? 17.902 4.644 -10.761 1.00 84.81 142 ILE A N 1
ATOM 1134 C CA . ILE A 1 142 ? 19.195 4.224 -11.298 1.00 84.81 142 ILE A CA 1
ATOM 1135 C C . ILE A 1 142 ? 19.923 5.450 -11.851 1.00 84.81 142 ILE A C 1
ATOM 1137 O O . ILE A 1 142 ? 19.358 6.267 -12.574 1.00 84.81 142 ILE A O 1
ATOM 1141 N N . LYS A 1 143 ? 21.202 5.586 -11.492 1.00 85.00 143 LYS A N 1
ATOM 1142 C CA . LYS A 1 143 ? 22.081 6.639 -12.006 1.00 85.00 143 LYS A CA 1
ATOM 1143 C C . LYS A 1 143 ? 23.280 5.990 -12.671 1.00 85.00 143 LYS A C 1
ATOM 1145 O O . LYS A 1 143 ? 23.911 5.135 -12.055 1.00 85.00 143 LYS A O 1
ATOM 1150 N N . ILE A 1 144 ? 23.620 6.467 -13.867 1.00 83.88 144 ILE A N 1
ATOM 1151 C CA . ILE A 1 144 ? 24.725 5.950 -14.690 1.00 83.88 144 ILE A CA 1
ATOM 1152 C C . ILE A 1 144 ? 26.035 5.919 -13.894 1.00 83.88 144 ILE A C 1
ATOM 1154 O O . ILE A 1 144 ? 26.713 4.905 -13.861 1.00 83.88 144 ILE A O 1
ATOM 1158 N N . LYS A 1 145 ? 26.322 6.983 -13.134 1.00 84.50 145 LYS A N 1
ATOM 1159 C CA . LYS A 1 145 ? 27.532 7.105 -12.302 1.00 84.50 145 LYS A CA 1
ATOM 1160 C C . LYS A 1 145 ? 27.733 6.011 -11.243 1.00 84.50 145 LYS A C 1
ATOM 1162 O O . LYS A 1 145 ? 28.800 5.940 -10.654 1.00 84.50 145 LYS A O 1
ATOM 1167 N N . ASN A 1 146 ? 26.689 5.248 -10.923 1.00 82.00 146 ASN A N 1
ATOM 1168 C CA . ASN A 1 146 ? 26.763 4.194 -9.918 1.00 82.00 146 ASN A CA 1
ATOM 1169 C C . ASN A 1 146 ? 26.899 2.807 -10.544 1.00 82.00 146 ASN A C 1
ATOM 1171 O O . ASN A 1 146 ? 27.025 1.844 -9.800 1.00 82.00 146 ASN A O 1
ATOM 1175 N N . ILE A 1 147 ? 26.796 2.687 -11.867 1.00 84.81 147 ILE A N 1
ATOM 1176 C CA . ILE A 1 147 ? 26.908 1.407 -12.557 1.00 84.81 147 ILE A CA 1
ATOM 1177 C C . ILE A 1 147 ? 28.379 0.994 -12.523 1.00 84.81 147 ILE A C 1
ATOM 1179 O O . ILE A 1 147 ? 29.253 1.776 -12.888 1.00 84.81 147 ILE A O 1
ATOM 1183 N N . LEU A 1 148 ? 28.638 -0.212 -12.027 1.00 86.62 148 LEU A N 1
ATOM 1184 C CA . LEU A 1 148 ? 29.975 -0.782 -11.946 1.00 86.62 148 LEU A CA 1
ATOM 1185 C C . LEU A 1 148 ? 30.117 -1.835 -13.036 1.00 86.62 148 LEU A C 1
ATOM 1187 O O . LEU A 1 148 ? 29.344 -2.794 -13.085 1.00 86.62 148 LEU A O 1
ATOM 1191 N N . GLU A 1 149 ? 31.110 -1.649 -13.890 1.00 88.00 149 GLU A N 1
ATOM 1192 C CA . GLU A 1 149 ? 31.437 -2.571 -14.967 1.00 88.00 149 GLU A CA 1
ATOM 1193 C C . GLU A 1 149 ? 32.631 -3.423 -14.543 1.00 88.00 149 GLU A C 1
ATOM 1195 O O . GLU A 1 149 ? 33.690 -2.913 -14.177 1.00 88.00 149 GLU A O 1
ATOM 1200 N N . PHE A 1 150 ? 32.433 -4.735 -14.563 1.00 87.75 150 PHE A N 1
ATOM 1201 C CA . PHE A 1 150 ? 33.480 -5.734 -14.409 1.00 87.75 150 PHE A CA 1
ATOM 1202 C C . PHE A 1 150 ? 33.618 -6.491 -15.731 1.00 87.75 150 PHE A C 1
ATOM 1204 O O . PHE A 1 150 ? 32.725 -6.444 -16.576 1.00 87.75 150 PHE A O 1
ATOM 1211 N N . SER A 1 151 ? 34.721 -7.217 -15.913 1.00 85.56 151 SER A N 1
ATOM 1212 C CA . SER A 1 151 ? 34.995 -7.958 -17.153 1.00 85.56 151 SER A CA 1
ATOM 1213 C C . SER A 1 151 ? 33.929 -9.005 -17.501 1.00 85.56 151 SER A C 1
ATOM 1215 O O . SER A 1 151 ? 33.778 -9.354 -18.666 1.00 85.56 151 SER A O 1
ATOM 1217 N N . ASP A 1 152 ? 33.194 -9.502 -16.506 1.00 87.31 152 ASP A N 1
ATOM 1218 C CA . ASP A 1 152 ? 32.194 -10.565 -16.621 1.00 87.31 152 ASP A CA 1
ATOM 1219 C C . ASP A 1 152 ? 30.747 -10.091 -16.404 1.00 87.31 152 ASP A C 1
ATOM 1221 O O . ASP A 1 152 ? 29.807 -10.814 -16.741 1.00 87.31 152 ASP A O 1
ATOM 1225 N N . LYS A 1 153 ? 30.534 -8.909 -15.808 1.00 81.44 153 LYS A N 1
ATOM 1226 C CA . LYS A 1 153 ? 29.200 -8.478 -15.363 1.00 81.44 153 LYS A CA 1
ATOM 1227 C C . LYS A 1 153 ? 29.064 -6.975 -15.166 1.00 81.44 153 LYS A C 1
ATOM 1229 O O . LYS A 1 153 ? 30.011 -6.267 -14.836 1.00 81.44 153 LYS A O 1
ATOM 1234 N N . ILE A 1 154 ? 27.815 -6.527 -15.233 1.00 83.94 154 ILE A N 1
ATOM 1235 C CA . ILE A 1 154 ? 27.402 -5.174 -14.867 1.00 83.94 154 ILE A CA 1
ATOM 1236 C C . ILE A 1 154 ? 26.671 -5.242 -13.526 1.00 83.94 154 ILE A C 1
ATOM 1238 O O . ILE A 1 154 ? 25.695 -5.978 -13.374 1.00 83.94 154 ILE A O 1
ATOM 1242 N N . VAL A 1 155 ? 27.125 -4.465 -12.544 1.00 83.88 155 VAL A N 1
ATOM 1243 C CA . VAL A 1 155 ? 26.498 -4.367 -11.222 1.00 83.88 155 VAL A CA 1
ATOM 1244 C C . VAL A 1 155 ? 25.837 -3.003 -11.081 1.00 83.88 155 VAL A C 1
ATOM 1246 O O . VAL A 1 155 ? 26.487 -1.964 -11.174 1.00 83.88 155 VAL A O 1
ATOM 1249 N N . ILE A 1 156 ? 24.529 -3.004 -10.816 1.00 82.81 156 ILE A N 1
ATOM 1250 C CA . ILE A 1 156 ? 23.736 -1.789 -10.604 1.00 82.81 156 ILE A CA 1
ATOM 1251 C C . ILE A 1 156 ? 23.374 -1.696 -9.114 1.00 82.81 156 ILE A C 1
ATOM 1253 O O . ILE A 1 156 ? 22.359 -2.254 -8.685 1.00 82.81 156 ILE A O 1
ATOM 1257 N N . PRO A 1 157 ? 24.183 -1.013 -8.287 1.00 76.31 157 PRO A N 1
ATOM 1258 C CA . PRO A 1 157 ? 23.881 -0.822 -6.881 1.00 76.31 157 PRO A CA 1
ATOM 1259 C C . PRO A 1 157 ? 22.684 0.119 -6.719 1.00 76.31 157 PRO A C 1
ATOM 1261 O O . PRO A 1 157 ? 22.697 1.291 -7.109 1.00 76.31 157 PRO A O 1
ATOM 1264 N N . ILE A 1 158 ? 21.634 -0.385 -6.077 1.00 69.88 158 ILE A N 1
ATOM 1265 C CA . ILE A 1 158 ? 20.487 0.433 -5.694 1.00 69.88 158 ILE A CA 1
ATOM 1266 C C . ILE A 1 158 ? 20.853 1.199 -4.428 1.00 69.88 158 ILE A C 1
ATOM 1268 O O . ILE A 1 158 ? 20.782 0.684 -3.310 1.00 69.88 158 ILE A O 1
ATOM 1272 N N . ILE A 1 159 ? 21.193 2.474 -4.608 1.00 61.06 159 ILE A N 1
ATOM 1273 C CA . ILE A 1 159 ? 21.567 3.377 -3.515 1.00 61.06 159 ILE A CA 1
ATOM 1274 C C . ILE A 1 159 ? 20.502 3.439 -2.406 1.00 61.06 159 ILE A C 1
ATOM 1276 O O . ILE A 1 159 ? 20.853 3.627 -1.250 1.00 61.06 159 ILE A O 1
ATOM 1280 N N . ILE A 1 160 ? 19.214 3.242 -2.700 1.00 54.06 160 ILE A N 1
ATOM 1281 C CA . ILE A 1 160 ? 18.143 3.322 -1.687 1.00 54.06 160 ILE A CA 1
ATOM 1282 C C . ILE A 1 160 ? 18.310 2.257 -0.603 1.00 54.06 160 ILE A C 1
ATOM 1284 O O . ILE A 1 160 ? 18.151 2.562 0.574 1.00 54.06 160 ILE A O 1
ATOM 1288 N N . ILE A 1 161 ? 18.640 1.020 -0.982 1.00 51.31 161 ILE A N 1
ATOM 1289 C CA . ILE A 1 161 ? 18.805 -0.078 -0.024 1.00 51.31 161 ILE A CA 1
ATOM 1290 C C . ILE A 1 161 ? 20.071 0.156 0.797 1.00 51.31 161 ILE A C 1
ATOM 1292 O O . ILE A 1 161 ? 20.033 0.020 2.013 1.00 51.31 161 ILE A O 1
ATOM 1296 N N . ILE A 1 162 ? 21.153 0.611 0.162 1.00 48.28 162 ILE A N 1
ATOM 1297 C CA . ILE A 1 162 ? 22.420 0.910 0.837 1.00 48.28 162 ILE A CA 1
ATOM 1298 C C . ILE A 1 162 ? 22.278 2.109 1.785 1.00 48.28 162 ILE A C 1
ATOM 1300 O O . ILE A 1 162 ? 22.717 2.018 2.920 1.00 48.28 162 ILE A O 1
ATOM 1304 N N . ILE A 1 163 ? 21.610 3.200 1.394 1.00 49.34 163 ILE A N 1
ATOM 1305 C CA . ILE A 1 163 ? 21.361 4.354 2.277 1.00 49.34 163 ILE A CA 1
ATOM 1306 C C . ILE A 1 163 ? 20.412 3.982 3.414 1.00 49.34 163 ILE A C 1
ATOM 1308 O O . ILE A 1 163 ? 20.647 4.416 4.532 1.00 49.34 163 ILE A O 1
ATOM 1312 N N . ILE A 1 164 ? 19.362 3.188 3.175 1.00 53.00 164 ILE A N 1
ATOM 1313 C CA . ILE A 1 164 ? 18.466 2.730 4.248 1.00 53.00 164 ILE A CA 1
ATOM 1314 C C . ILE A 1 164 ? 19.212 1.799 5.202 1.00 53.00 164 ILE A C 1
ATOM 1316 O O . ILE A 1 164 ? 19.072 1.961 6.407 1.00 53.00 164 ILE A O 1
ATOM 1320 N N . ILE A 1 165 ? 20.020 0.864 4.697 1.00 51.62 165 ILE A N 1
ATOM 1321 C CA . ILE A 1 165 ? 20.836 -0.031 5.523 1.00 51.62 165 ILE A CA 1
ATOM 1322 C C . ILE A 1 165 ? 21.884 0.768 6.293 1.00 51.62 165 ILE A C 1
ATOM 1324 O O . ILE A 1 165 ? 21.950 0.611 7.501 1.00 51.62 165 ILE A O 1
ATOM 1328 N N . ILE A 1 166 ? 22.631 1.674 5.656 1.00 52.53 166 ILE A N 1
ATOM 1329 C CA . ILE A 1 166 ? 23.585 2.563 6.334 1.00 52.53 166 ILE A CA 1
ATOM 1330 C C . ILE A 1 166 ? 22.853 3.417 7.367 1.00 52.53 166 ILE A C 1
ATOM 1332 O O . ILE A 1 166 ? 23.273 3.441 8.507 1.00 52.53 166 ILE A O 1
ATOM 1336 N N . TYR A 1 167 ? 21.723 4.042 7.039 1.00 57.00 167 TYR A N 1
ATOM 1337 C CA . TYR A 1 167 ? 20.936 4.838 7.985 1.00 57.00 167 TYR A CA 1
ATOM 1338 C C . TYR A 1 167 ? 20.403 4.001 9.155 1.00 57.00 167 TYR A C 1
ATOM 1340 O O . TYR A 1 167 ? 20.438 4.456 10.295 1.00 57.00 167 TYR A O 1
ATOM 1348 N N . LEU A 1 168 ? 19.928 2.777 8.906 1.00 56.03 168 LEU A N 1
ATOM 1349 C CA . LEU A 1 168 ? 19.484 1.844 9.944 1.00 56.03 168 LEU A CA 1
ATOM 1350 C C . LEU A 1 168 ? 20.656 1.385 10.808 1.00 56.03 168 LEU A C 1
ATOM 1352 O O . LEU A 1 168 ? 20.522 1.384 12.023 1.00 56.03 168 LEU A O 1
ATOM 1356 N N . ILE A 1 169 ? 21.804 1.080 10.206 1.00 58.44 169 ILE A N 1
ATOM 1357 C CA . ILE A 1 169 ? 23.064 0.783 10.884 1.00 58.44 169 ILE A CA 1
ATOM 1358 C C . ILE A 1 169 ? 23.449 1.989 11.745 1.00 58.44 169 ILE A C 1
ATOM 1360 O O . ILE A 1 169 ? 23.467 1.869 12.959 1.00 58.44 169 ILE A O 1
ATOM 1364 N N . THR A 1 170 ? 23.631 3.186 11.190 1.00 56.31 170 THR A N 1
ATOM 1365 C CA . THR A 1 170 ? 23.989 4.399 11.942 1.00 56.31 170 THR A CA 1
ATOM 1366 C C . THR A 1 170 ? 22.978 4.723 13.045 1.00 56.31 170 THR A C 1
ATOM 1368 O O . THR A 1 170 ? 23.370 5.177 14.115 1.00 56.31 170 THR A O 1
ATOM 1371 N N . LYS A 1 171 ? 21.680 4.466 12.840 1.00 58.69 171 LYS A N 1
ATOM 1372 C CA . LYS A 1 171 ? 20.640 4.662 13.859 1.00 58.69 171 LYS A CA 1
ATOM 1373 C C . LYS A 1 171 ? 20.694 3.600 14.960 1.00 58.69 171 LYS A C 1
ATOM 1375 O O . LYS A 1 171 ? 20.569 3.957 16.125 1.00 58.69 171 LYS A O 1
ATOM 1380 N N . VAL A 1 172 ? 20.907 2.330 14.618 1.00 64.50 172 VAL A N 1
ATOM 1381 C CA . VAL A 1 172 ? 21.100 1.230 15.578 1.00 64.50 172 VAL A CA 1
ATOM 1382 C C . VAL A 1 172 ? 22.387 1.441 16.370 1.00 64.50 172 VAL A C 1
ATOM 1384 O O . VAL A 1 172 ? 22.350 1.354 17.590 1.00 64.50 172 VAL A O 1
ATOM 1387 N N . TYR A 1 173 ? 23.489 1.815 15.719 1.00 57.81 173 TYR A N 1
ATOM 1388 C CA . TYR A 1 173 ? 24.752 2.148 16.374 1.00 57.81 173 TYR A CA 1
ATOM 1389 C C . TYR A 1 173 ? 24.629 3.396 17.254 1.00 57.81 173 TYR A C 1
ATOM 1391 O O . TYR A 1 173 ? 25.145 3.379 18.362 1.00 57.81 173 TYR A O 1
ATOM 1399 N N . ASN A 1 174 ? 23.894 4.439 16.847 1.00 57.75 174 ASN A N 1
ATOM 1400 C CA . ASN A 1 174 ? 23.631 5.596 17.715 1.00 57.75 174 ASN A CA 1
ATOM 1401 C C . ASN A 1 174 ? 22.720 5.259 18.902 1.00 57.75 174 ASN A C 1
ATOM 1403 O O . ASN A 1 174 ? 22.936 5.781 19.989 1.00 57.75 174 ASN A O 1
ATOM 1407 N N . ILE A 1 175 ? 21.723 4.385 18.733 1.00 59.69 175 ILE A N 1
ATOM 1408 C CA . ILE A 1 175 ? 20.888 3.893 19.840 1.00 59.69 175 ILE A CA 1
ATOM 1409 C C . ILE A 1 175 ? 21.719 3.027 20.790 1.00 59.69 175 ILE A C 1
ATOM 1411 O O . ILE A 1 175 ? 21.615 3.184 22.001 1.00 59.69 175 ILE A O 1
ATOM 1415 N N . PHE A 1 176 ? 22.575 2.154 20.257 1.00 55.69 176 PHE A N 1
ATOM 1416 C CA . PHE A 1 176 ? 23.467 1.305 21.041 1.00 55.69 176 PHE A CA 1
ATOM 1417 C C . PHE A 1 176 ? 24.519 2.139 21.779 1.00 55.69 176 PHE A C 1
ATOM 1419 O O . PHE A 1 176 ? 24.750 1.918 22.961 1.00 55.69 176 PHE A O 1
ATOM 1426 N N . PHE A 1 177 ? 25.086 3.158 21.129 1.00 55.44 177 PHE A N 1
ATOM 1427 C CA . PHE A 1 177 ? 26.018 4.109 21.733 1.00 55.44 177 PHE A CA 1
ATOM 1428 C C . PHE A 1 177 ? 25.332 4.975 22.797 1.00 55.44 177 PHE A C 1
ATOM 1430 O O . PHE A 1 177 ? 25.866 5.124 23.890 1.00 55.44 177 PHE A O 1
ATOM 1437 N N . ALA A 1 178 ? 24.117 5.471 22.541 1.00 57.53 178 ALA A N 1
ATOM 1438 C CA . ALA A 1 178 ? 23.322 6.190 23.536 1.00 57.53 178 ALA A CA 1
ATOM 1439 C C . ALA A 1 178 ? 22.971 5.298 24.736 1.00 57.53 178 ALA A C 1
ATOM 1441 O O . ALA A 1 178 ? 23.065 5.746 25.874 1.00 57.53 178 ALA A O 1
ATOM 1442 N N . TYR A 1 179 ? 22.637 4.026 24.506 1.00 53.31 179 TYR A N 1
ATOM 1443 C CA . TYR A 1 179 ? 22.380 3.057 25.569 1.00 53.31 179 TYR A CA 1
ATOM 1444 C C . TYR A 1 179 ? 23.646 2.749 26.375 1.00 53.31 179 TYR A C 1
ATOM 1446 O O . TYR A 1 179 ? 23.574 2.703 27.594 1.00 53.31 179 TYR A O 1
ATOM 1454 N N . LEU A 1 180 ? 24.815 2.626 25.736 1.00 53.22 180 LEU A N 1
ATOM 1455 C CA . LEU A 1 180 ? 26.108 2.420 26.404 1.00 53.22 180 LEU A CA 1
ATOM 1456 C C . LEU A 1 180 ? 26.563 3.646 27.207 1.00 53.22 180 LEU A C 1
ATOM 1458 O O . LEU A 1 180 ? 27.134 3.492 28.285 1.00 53.22 180 LEU A O 1
ATOM 1462 N N . VAL A 1 181 ? 26.291 4.856 26.712 1.00 55.88 181 VAL A N 1
ATOM 1463 C CA . VAL A 1 181 ? 26.532 6.114 27.435 1.00 55.88 181 VAL A CA 1
ATOM 1464 C C . VAL A 1 181 ? 25.581 6.237 28.626 1.00 55.88 181 VAL A C 1
ATOM 1466 O O . VAL A 1 181 ? 26.036 6.557 29.721 1.00 55.88 181 VAL A O 1
ATOM 1469 N N . ILE A 1 182 ? 24.295 5.914 28.459 1.00 57.00 182 ILE A N 1
ATOM 1470 C CA . ILE A 1 182 ? 23.322 5.885 29.560 1.00 57.00 182 ILE A CA 1
ATOM 1471 C C . ILE A 1 182 ? 23.691 4.804 30.579 1.00 57.00 182 ILE A C 1
ATOM 1473 O O . ILE A 1 182 ? 23.677 5.090 31.770 1.00 57.00 182 ILE A O 1
ATOM 1477 N N . LEU A 1 183 ? 24.092 3.600 30.155 1.00 51.28 183 LEU A N 1
ATOM 1478 C CA . LEU A 1 183 ? 24.525 2.546 31.073 1.00 51.28 183 LEU A CA 1
ATOM 1479 C C . LEU A 1 183 ? 25.767 2.980 31.851 1.00 51.28 183 LEU A C 1
ATOM 1481 O O . LEU A 1 183 ? 25.776 2.832 33.065 1.00 51.28 183 LEU A O 1
ATOM 1485 N N . LYS A 1 184 ? 26.767 3.583 31.184 1.00 48.56 184 LYS A N 1
ATOM 1486 C CA . LYS A 1 184 ? 27.960 4.137 31.846 1.00 48.56 184 LYS A CA 1
ATOM 1487 C C . LYS A 1 184 ? 27.594 5.222 32.858 1.00 48.56 184 LYS A C 1
ATOM 1489 O O . LYS A 1 184 ? 28.074 5.153 33.987 1.00 48.56 184 LYS A O 1
ATOM 1494 N N . LEU A 1 185 ? 26.721 6.166 32.500 1.00 51.62 185 LEU A N 1
ATOM 1495 C CA . LEU A 1 185 ? 26.241 7.217 33.407 1.00 51.62 185 LEU A CA 1
ATOM 1496 C C . LEU A 1 185 ? 25.467 6.638 34.600 1.00 51.62 185 LEU A C 1
ATOM 1498 O O . LEU A 1 185 ? 25.701 7.052 35.732 1.00 51.62 185 LEU A O 1
ATOM 1502 N N . VAL A 1 186 ? 24.614 5.634 34.379 1.00 51.62 186 VAL A N 1
ATOM 1503 C CA . VAL A 1 186 ? 23.872 4.950 35.449 1.00 51.62 186 VAL A CA 1
ATOM 1504 C C . VAL A 1 186 ? 24.824 4.186 36.373 1.00 51.62 186 VAL A C 1
ATOM 1506 O O . VAL A 1 186 ? 24.724 4.354 37.585 1.00 51.62 186 VAL A O 1
ATOM 1509 N N . THR A 1 187 ? 25.806 3.438 35.851 1.00 43.19 187 THR A N 1
ATOM 1510 C CA . THR A 1 187 ? 26.813 2.774 36.702 1.00 43.19 187 THR A CA 1
ATOM 1511 C C . THR A 1 187 ? 27.644 3.769 37.514 1.00 43.19 187 THR A C 1
ATOM 1513 O O . THR A 1 187 ? 27.847 3.540 38.705 1.00 43.19 187 THR A O 1
ATOM 1516 N N . VAL A 1 188 ? 28.059 4.903 36.932 1.00 49.09 188 VAL A N 1
ATOM 1517 C CA . VAL A 1 188 ? 28.825 5.949 37.641 1.00 49.09 188 VAL A CA 1
ATOM 1518 C C . VAL A 1 188 ? 27.983 6.638 38.725 1.00 49.09 188 VAL A C 1
ATOM 1520 O O . VAL A 1 188 ? 28.490 6.910 39.814 1.00 49.09 188 VAL A O 1
ATOM 1523 N N . CYS A 1 189 ? 26.688 6.871 38.487 1.00 42.53 189 CYS A N 1
ATOM 1524 C CA . CYS A 1 189 ? 25.776 7.415 39.498 1.00 42.53 189 CYS A CA 1
ATOM 1525 C C . CYS A 1 189 ? 25.462 6.413 40.623 1.00 42.53 189 CYS A C 1
ATOM 1527 O O . CYS A 1 189 ? 25.300 6.814 41.777 1.00 42.53 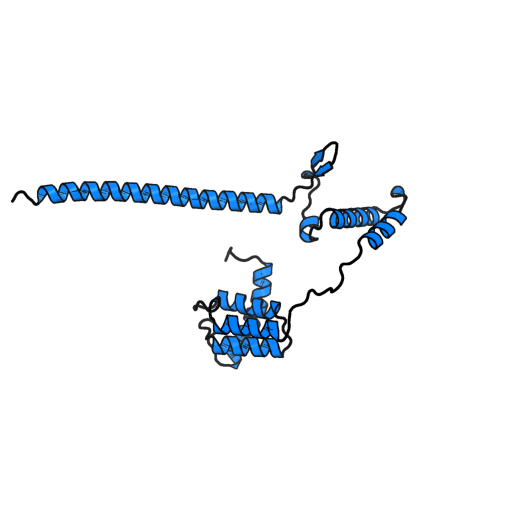189 CYS A O 1
ATOM 1529 N N . THR A 1 190 ? 25.408 5.108 40.336 1.00 44.28 190 THR A N 1
ATOM 1530 C CA . THR A 1 190 ? 25.218 4.091 41.385 1.00 44.28 190 THR A CA 1
ATOM 1531 C C . THR A 1 190 ? 26.457 3.908 42.253 1.00 44.28 190 THR A C 1
ATOM 1533 O O . THR A 1 190 ? 26.321 3.771 43.462 1.00 44.28 190 THR A O 1
ATOM 1536 N N . THR A 1 191 ? 27.669 3.983 41.697 1.00 41.69 191 THR A N 1
ATOM 1537 C CA . THR A 1 191 ? 28.893 3.843 42.500 1.00 41.69 191 THR A CA 1
ATOM 1538 C C . THR A 1 191 ? 29.158 5.074 43.362 1.00 41.69 191 THR A C 1
ATOM 1540 O O . THR A 1 191 ? 29.531 4.919 44.519 1.00 41.69 191 THR A O 1
ATOM 1543 N N . THR A 1 192 ? 28.877 6.285 42.870 1.00 45.06 192 THR A N 1
ATOM 1544 C CA . THR A 1 192 ? 29.010 7.521 43.667 1.00 45.06 192 THR A CA 1
ATOM 1545 C C . THR A 1 192 ? 27.954 7.632 44.768 1.00 45.06 192 THR A C 1
ATOM 1547 O O . THR A 1 192 ? 28.302 7.929 45.908 1.00 45.06 192 THR A O 1
ATOM 1550 N N . SER A 1 193 ? 26.687 7.305 44.491 1.00 46.25 193 SER A N 1
ATOM 1551 C CA . SER A 1 193 ? 25.634 7.317 45.522 1.00 46.25 193 SER A CA 1
ATOM 1552 C C . SER A 1 193 ? 25.793 6.209 46.570 1.00 46.25 193 SER A C 1
ATOM 1554 O O . SER A 1 193 ? 25.483 6.436 47.740 1.00 46.25 193 SER A O 1
ATOM 1556 N N . HIS A 1 194 ? 26.320 5.036 46.201 1.00 44.44 194 HIS A N 1
ATOM 1557 C CA . HIS A 1 194 ? 26.581 3.953 47.153 1.00 44.44 194 HIS A CA 1
ATOM 1558 C C . HIS A 1 194 ? 27.810 4.235 48.038 1.00 44.44 194 HIS A C 1
ATOM 1560 O O . HIS A 1 194 ? 27.797 3.872 49.215 1.00 44.44 194 HIS A O 1
ATOM 1566 N N . PHE A 1 195 ? 28.828 4.943 47.528 1.00 43.47 195 PHE A N 1
ATOM 1567 C CA . PHE A 1 195 ? 29.989 5.363 48.326 1.00 43.47 195 PHE A CA 1
ATOM 1568 C C . PHE A 1 195 ? 29.628 6.447 49.355 1.00 43.47 195 PHE A C 1
ATOM 1570 O O . PHE A 1 195 ? 30.032 6.357 50.513 1.00 43.47 195 PHE A O 1
ATOM 1577 N N . SER A 1 196 ? 28.789 7.425 48.984 1.00 47.34 196 SER A N 1
ATOM 1578 C CA . SER A 1 196 ? 28.313 8.455 49.923 1.00 47.34 196 SER A CA 1
ATOM 1579 C C . SER A 1 196 ? 27.388 7.893 51.011 1.00 47.34 196 SER A C 1
ATOM 1581 O O . SER A 1 196 ? 27.360 8.406 52.128 1.00 47.34 196 SER A O 1
ATOM 1583 N N . ARG A 1 197 ? 26.636 6.822 50.714 1.00 45.31 197 ARG A N 1
ATOM 1584 C CA . ARG A 1 197 ? 25.731 6.176 51.681 1.00 45.31 197 ARG A CA 1
ATOM 1585 C C . ARG A 1 197 ? 26.468 5.266 52.666 1.00 45.31 197 ARG A C 1
ATOM 1587 O O . ARG A 1 197 ? 26.059 5.199 53.819 1.00 45.31 197 ARG A O 1
ATOM 1594 N N . LEU A 1 198 ? 27.566 4.630 52.251 1.00 41.75 198 LEU A N 1
ATOM 1595 C CA . LEU A 1 198 ? 28.406 3.818 53.141 1.00 41.75 198 LEU A CA 1
ATOM 1596 C C . LEU A 1 198 ? 29.162 4.681 54.170 1.00 41.75 198 LEU A C 1
ATOM 1598 O O . LEU A 1 198 ? 29.165 4.337 55.347 1.00 41.75 198 LEU A O 1
ATOM 1602 N N . GLN A 1 199 ? 29.658 5.865 53.787 1.00 44.69 199 GLN A N 1
ATOM 1603 C CA . GLN A 1 199 ? 30.280 6.806 54.739 1.00 44.69 199 GLN A CA 1
ATOM 1604 C C . GLN A 1 199 ? 29.293 7.435 55.746 1.00 44.69 199 GLN A C 1
ATOM 1606 O O . GLN A 1 199 ? 29.698 7.874 56.822 1.00 44.69 199 GLN A O 1
ATOM 1611 N N . LEU A 1 200 ? 27.995 7.491 55.421 1.00 45.44 200 LEU A N 1
ATOM 1612 C CA . LEU A 1 200 ? 26.950 7.988 56.329 1.00 45.44 200 LEU A CA 1
ATOM 1613 C C . LEU A 1 200 ? 26.438 6.919 57.308 1.00 45.44 200 LEU A C 1
ATOM 1615 O O . LEU A 1 200 ? 25.940 7.278 58.374 1.00 45.44 200 LEU A O 1
ATOM 1619 N N . ILE A 1 201 ? 26.563 5.630 56.975 1.00 44.94 201 ILE A N 1
ATOM 1620 C CA . ILE A 1 201 ? 26.158 4.528 57.861 1.00 44.94 201 ILE A CA 1
ATOM 1621 C C . ILE A 1 201 ? 27.235 4.266 58.926 1.00 44.94 201 ILE A C 1
ATOM 1623 O O . ILE A 1 201 ? 26.881 4.126 60.093 1.00 44.94 201 ILE A O 1
ATOM 1627 N N . GLU A 1 202 ? 28.528 4.338 58.587 1.00 39.66 202 GLU A N 1
ATOM 1628 C CA . GLU A 1 202 ? 29.621 4.216 59.577 1.00 39.66 202 GLU A CA 1
ATOM 1629 C C . GLU A 1 202 ? 29.636 5.342 60.626 1.00 39.66 202 GLU A C 1
ATOM 1631 O O . GLU A 1 202 ? 30.076 5.136 61.753 1.00 39.66 202 GLU A O 1
ATOM 1636 N N . LYS A 1 203 ? 29.105 6.530 60.305 1.00 43.62 203 LYS A N 1
ATOM 1637 C CA . LYS A 1 203 ? 29.015 7.650 61.261 1.00 43.62 203 LYS A CA 1
ATOM 1638 C C . LYS A 1 203 ? 27.815 7.589 62.212 1.00 43.62 203 LYS A C 1
ATOM 1640 O O . LYS A 1 203 ? 27.747 8.408 63.122 1.00 43.62 203 LYS A O 1
ATOM 1645 N N . ARG A 1 204 ? 26.867 6.662 62.026 1.00 40.47 204 ARG A N 1
ATOM 1646 C CA . ARG A 1 204 ? 25.674 6.533 62.892 1.00 40.47 204 ARG A CA 1
ATOM 1647 C C . ARG A 1 204 ? 25.771 5.436 63.954 1.00 40.47 204 ARG A C 1
ATOM 1649 O O . ARG A 1 204 ? 24.889 5.366 64.797 1.00 40.47 204 ARG A O 1
ATOM 1656 N N . THR A 1 205 ? 26.821 4.619 63.945 1.00 40.72 205 THR A N 1
ATOM 1657 C CA . THR A 1 205 ? 27.043 3.541 64.930 1.00 40.72 205 THR A CA 1
ATOM 1658 C C . THR A 1 205 ? 27.996 3.918 66.070 1.00 40.72 205 THR A C 1
ATOM 1660 O O . THR A 1 205 ? 28.336 3.064 66.880 1.00 40.72 205 THR A O 1
ATOM 1663 N N . TYR A 1 206 ? 28.405 5.186 66.161 1.00 43.12 206 TYR A N 1
ATOM 1664 C CA . TYR A 1 206 ? 29.236 5.716 67.247 1.00 43.12 206 TYR A CA 1
ATOM 1665 C C . TYR A 1 206 ? 28.546 6.891 67.950 1.00 43.12 206 TYR A C 1
ATOM 1667 O O . TYR A 1 206 ? 29.056 8.001 67.890 1.00 43.12 206 TYR A O 1
ATOM 1675 N N . TYR A 1 207 ? 27.382 6.651 68.559 1.00 41.41 207 TYR A N 1
ATOM 1676 C CA . TYR A 1 207 ? 26.839 7.377 69.719 1.00 41.41 207 TYR A CA 1
ATOM 1677 C C . TYR A 1 207 ? 25.813 6.488 70.420 1.00 41.41 207 TYR A C 1
ATOM 1679 O O . TYR A 1 207 ? 24.995 5.874 69.696 1.00 41.41 207 TYR A O 1
#

Organism: Plutella xylostella (NCBI:txid51655)

Foldseek 3Di:
DVPDDPVLVVLLVVLLVLLVVLCVVVVHDQQADDLVSLLVSLVVCVVVPDDLVSSVSSVVSSCVRHPDNSVPDPVVVVSSVVRCVVPPDDDPDPDDDDCVVVVVVLVVPPPPVPDDPVRVVVSVLSVVCVVPVDDPVQSVQFDPVQWDDDPVDIDGDRVVVVVVVVVVVVVVVVVVVVVVVVVVVVVVVVVVVVVVVVVVVVVVVPD

Secondary structure (DSSP, 8-state):
-TTS-HHHHHHHHHHHHHHHHHHHHHT--SSS--HHHHHHHHHHHHHTT--HHHHHHHHHHHHHH-SS-GGG-HHHHHHHHHHHHHS----S-SS---HHHHHHHHHTT--GGGS-HHHHHHHHHHHHHHHH---HHHHTT--GGG-EE-SS-EE---HHHHHHHHHHHHHHHHHHHHHHHHHHHHHHHHHHHHHHHHHHHHTSS--

Sequence (207 aa):
VASLTKSTKSQYNTSLKQWWNYCCLNNVNFYNVKISSLLDFLTQCYQSGSSYGSLNSHRSAISLISVNAIGNDEKLKRFFKGVFKMRPTFPRYNITWDPNIVLDYLSNQYPNDSLSLEQLSKKCVVLLALATGHRTQTLSLIKIKNILEFSDKIVIPIIIIIIIIIYLITKVYNIFFAYLVILKLVTVCTTTSHFSRLQLIEKRTYY

InterPro domains:
  IPR010998 Integrase/recombinase, N-terminal [G3DSA:1.10.150.130] (1-88)

Radius of gyration: 29.23 Å; chains: 1; bounding box: 59×31×107 Å